Protein AF-S9W335-F1 (afdb_monomer)

Nearest PDB structures (foldseek):
  6ihj-assembly1_B  TM=9.009E-01  e=5.719E-07  Drosophila melanogaster
  6ta7-assembly1_E-2  TM=8.438E-01  e=5.390E-04  Homo sapiens
  8th6-assembly1_D  TM=8.550E-01  e=6.785E-04  Homo sapiens
  8th5-assembly4_D  TM=8.396E-01  e=6.048E-04  Homo sapiens
  2qiy-assembly1_B  TM=7.645E-01  e=6.044E-03  Saccharomyces cerevisiae

Radius of gyration: 28.54 Å; Cα contacts (8 Å, |Δi|>4): 208; chains: 1; bounding box: 73×64×77 Å

Solvent-accessible surface area (backbone atoms only — not comparable to full-atom values): 17716 Å² total; per-residue (Å²): 139,83,86,80,80,81,82,78,82,81,76,74,87,64,61,75,74,59,52,53,56,51,52,52,52,49,55,49,49,52,53,51,48,54,54,48,54,52,53,50,55,52,20,66,47,80,34,61,88,57,49,63,80,78,52,50,94,84,41,86,42,68,60,96,86,40,79,46,52,48,69,58,51,52,56,53,58,70,69,52,62,65,42,49,74,45,81,74,49,73,50,76,44,76,41,87,98,38,103,35,29,38,40,35,40,39,33,30,35,39,26,41,64,100,48,74,72,39,78,49,75,48,79,46,79,42,77,45,71,61,77,70,59,64,62,58,65,45,45,56,52,47,46,56,48,46,45,52,46,57,56,45,48,63,61,58,55,52,50,60,54,55,74,72,48,81,83,69,79,95,75,87,84,95,76,85,80,83,83,83,80,84,80,90,77,85,83,75,81,88,73,84,70,88,81,57,90,70,57,57,66,54,51,49,54,53,49,51,43,44,49,52,52,37,74,75,30,72,67,54,43,52,44,51,53,51,43,51,54,51,36,52,76,71,68,55,51,72,85,55,85,74,54,72,68,57,52,57,52,47,76,68,34,68,70,50,56,58,42,51,49,52,55,51,50,48,42,61,74,45,46,51,81,74,33,68,69,54,47,57,47,54,51,50,61,66,55,72,77,109

Organism: Schizosaccharomyces cryophilus (strain OY26 / ATCC MYA-4695 / CBS 11777 / NBRC 106824 / NRRL Y48691) (NCBI:txid653667)

Structure (mmCIF, N/CA/C/O backbone):
data_AF-S9W335-F1
#
_entry.id   AF-S9W335-F1
#
loop_
_atom_site.group_PDB
_atom_site.id
_atom_site.type_symbol
_atom_site.label_atom_id
_atom_site.label_alt_id
_atom_site.label_comp_id
_atom_site.label_asym_id
_atom_site.label_entity_id
_atom_site.label_seq_id
_atom_site.pdbx_PDB_ins_code
_atom_site.Cartn_x
_atom_site.Cartn_y
_atom_site.Cartn_z
_atom_site.occupancy
_atom_site.B_iso_or_equiv
_atom_site.auth_seq_id
_atom_site.auth_comp_id
_atom_site.auth_asym_id
_atom_site.auth_atom_id
_atom_site.pdbx_PDB_model_num
ATOM 1 N N . MET A 1 1 ? 24.895 46.130 -7.408 1.00 32.66 1 MET A N 1
ATOM 2 C CA . MET A 1 1 ? 24.142 46.219 -6.141 1.00 32.66 1 MET A CA 1
ATOM 3 C C . MET A 1 1 ? 22.997 45.222 -6.253 1.00 32.66 1 MET A C 1
ATOM 5 O O . MET A 1 1 ? 21.970 45.549 -6.827 1.00 32.66 1 MET A O 1
ATOM 9 N N . SER A 1 2 ? 23.237 43.969 -5.862 1.00 24.23 2 SER A N 1
ATOM 10 C CA . SER A 1 2 ? 22.278 42.868 -6.030 1.00 24.23 2 SER A CA 1
ATOM 11 C C . SER A 1 2 ? 21.673 42.534 -4.676 1.00 24.23 2 SER A C 1
ATOM 13 O O . SER A 1 2 ? 22.400 42.239 -3.733 1.00 24.23 2 SER A O 1
ATOM 15 N N . ILE A 1 3 ? 20.349 42.640 -4.579 1.00 25.55 3 ILE A N 1
ATOM 16 C CA . ILE A 1 3 ? 19.577 42.333 -3.376 1.00 25.55 3 ILE A CA 1
ATOM 17 C C . ILE A 1 3 ? 19.224 40.847 -3.431 1.00 25.55 3 ILE A C 1
ATOM 19 O O . ILE A 1 3 ? 18.316 40.446 -4.157 1.00 25.55 3 ILE A O 1
ATOM 23 N N . THR A 1 4 ? 19.943 40.029 -2.670 1.00 24.11 4 THR A N 1
ATOM 24 C CA . THR A 1 4 ? 19.564 38.642 -2.393 1.00 24.11 4 THR A CA 1
ATOM 25 C C . THR A 1 4 ? 18.541 38.664 -1.257 1.00 24.11 4 THR A C 1
ATOM 27 O O . THR A 1 4 ? 18.866 39.042 -0.134 1.00 24.11 4 THR A O 1
ATOM 30 N N . LYS A 1 5 ? 17.280 38.320 -1.540 1.00 25.94 5 LYS A N 1
ATOM 31 C CA . LYS A 1 5 ? 16.267 38.079 -0.502 1.00 25.94 5 LYS A CA 1
ATOM 32 C C . LYS A 1 5 ? 16.445 36.655 0.021 1.00 25.94 5 LYS A C 1
ATOM 34 O O . LYS A 1 5 ? 16.101 35.706 -0.677 1.00 25.94 5 LYS A O 1
ATOM 39 N N . GLU A 1 6 ? 16.956 36.512 1.239 1.00 26.30 6 GLU A N 1
ATOM 40 C CA . GLU A 1 6 ? 16.820 35.272 2.003 1.00 26.30 6 GLU A CA 1
ATOM 41 C C . GLU A 1 6 ? 15.359 35.108 2.436 1.00 26.30 6 GLU A C 1
ATOM 43 O O . GLU A 1 6 ? 14.801 35.942 3.151 1.00 26.30 6 GLU A O 1
ATOM 48 N N . VAL A 1 7 ? 14.721 34.028 1.986 1.00 27.11 7 VAL A N 1
ATOM 49 C CA . VAL A 1 7 ? 13.425 33.587 2.506 1.00 27.11 7 VAL A CA 1
ATOM 50 C C . VAL A 1 7 ? 13.711 32.688 3.706 1.00 27.11 7 VAL A C 1
ATOM 52 O O . VAL A 1 7 ? 13.941 31.491 3.564 1.00 27.11 7 VAL A O 1
ATOM 55 N N . GLY A 1 8 ? 13.738 33.282 4.898 1.00 24.91 8 GLY A N 1
ATOM 56 C CA . GLY A 1 8 ? 13.801 32.541 6.154 1.00 24.91 8 GLY A CA 1
ATOM 57 C C . GLY A 1 8 ? 12.463 31.860 6.444 1.00 24.91 8 GLY A C 1
ATOM 58 O O . GLY A 1 8 ? 11.492 32.520 6.810 1.00 24.91 8 GLY A O 1
ATOM 59 N N . LEU A 1 9 ? 12.405 30.535 6.296 1.00 28.09 9 LEU A N 1
ATOM 60 C CA . LEU A 1 9 ? 11.312 29.708 6.814 1.00 28.09 9 LEU A CA 1
ATOM 61 C C . LEU A 1 9 ? 11.424 29.652 8.345 1.00 28.09 9 LEU A C 1
ATOM 63 O O . LEU A 1 9 ? 12.218 28.898 8.906 1.00 28.09 9 LEU A O 1
ATOM 67 N N . VAL A 1 10 ? 10.637 30.483 9.032 1.00 29.39 10 VAL A N 1
ATOM 68 C CA . VAL A 1 10 ? 10.516 30.461 10.496 1.00 29.39 10 VAL A CA 1
ATOM 69 C C . VAL A 1 10 ? 9.674 29.247 10.893 1.00 29.39 10 VAL A C 1
ATOM 71 O O . VAL A 1 10 ? 8.445 29.304 10.907 1.00 29.39 10 VAL A O 1
ATOM 74 N N . PHE A 1 11 ? 10.324 28.131 11.225 1.00 34.66 11 PHE A N 1
ATOM 75 C CA . PHE A 1 11 ? 9.650 27.014 11.884 1.00 34.66 11 PHE A CA 1
ATOM 76 C C . PHE A 1 11 ? 9.342 27.407 13.332 1.00 34.66 11 PHE A C 1
ATOM 78 O O . PHE A 1 11 ? 10.232 27.491 14.180 1.00 34.66 11 PHE A O 1
ATOM 85 N N . GLY A 1 12 ? 8.063 27.671 13.614 1.00 35.97 12 GLY A N 1
ATOM 86 C CA . GLY A 1 12 ? 7.568 27.829 14.977 1.00 35.97 12 GLY A CA 1
ATOM 87 C C . GLY A 1 12 ? 7.977 26.627 15.832 1.00 35.97 12 GLY A C 1
ATOM 88 O O . GLY A 1 12 ? 7.887 25.480 15.398 1.00 35.97 12 GLY A O 1
ATOM 89 N N . LYS A 1 13 ? 8.472 26.897 17.042 1.00 35.81 13 LYS A N 1
ATOM 90 C CA . LYS A 1 13 ? 9.018 25.899 17.968 1.00 35.81 13 LYS A CA 1
ATOM 91 C C . LYS A 1 13 ? 7.918 24.906 18.378 1.00 35.81 13 LYS A C 1
ATOM 93 O O . LYS A 1 13 ? 7.132 25.181 19.281 1.00 35.81 13 LYS A O 1
ATOM 98 N N . LEU A 1 14 ? 7.839 23.768 17.686 1.00 39.22 14 LEU A N 1
ATOM 99 C CA . LEU A 1 14 ? 6.942 22.662 18.026 1.00 39.22 14 LEU A CA 1
ATOM 100 C C . LEU A 1 14 ? 7.357 22.039 19.377 1.00 39.22 14 LEU A C 1
ATOM 102 O O . LEU A 1 14 ? 8.552 21.991 19.686 1.00 39.22 14 LEU A O 1
ATOM 106 N N . PRO A 1 15 ? 6.400 21.565 20.199 1.00 42.12 15 PRO A N 1
ATOM 107 C CA . PRO A 1 15 ? 6.693 20.942 21.487 1.00 42.12 15 PRO A CA 1
ATOM 108 C C . PRO A 1 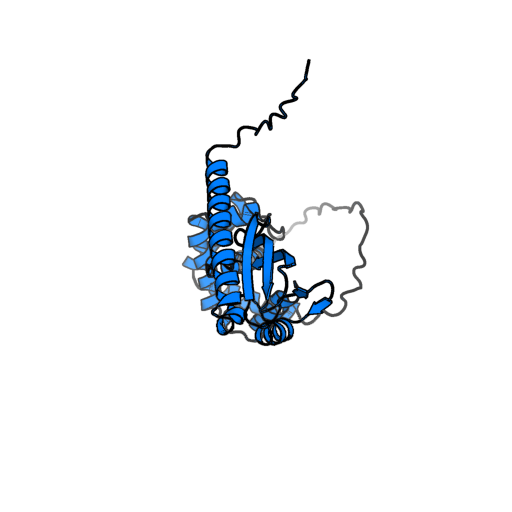15 ? 7.603 19.718 21.306 1.00 42.12 15 PRO A C 1
ATOM 110 O O . PRO A 1 15 ? 7.332 18.840 20.485 1.00 42.12 15 PRO A O 1
ATOM 113 N N . SER A 1 16 ? 8.675 19.659 22.101 1.00 50.97 16 SER A N 1
ATOM 114 C CA . SER A 1 16 ? 9.843 18.773 21.943 1.00 50.97 16 SER A CA 1
AT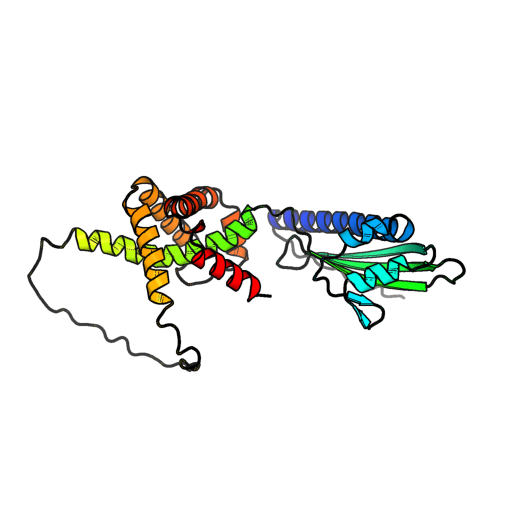OM 115 C C . SER A 1 16 ? 9.540 17.272 21.818 1.00 50.97 16 SER A C 1
ATOM 117 O O . SER A 1 16 ? 10.323 16.546 21.211 1.00 50.97 16 SER A O 1
ATOM 119 N N . SER A 1 17 ? 8.405 16.794 22.334 1.00 48.94 17 SER A N 1
ATOM 120 C CA . SER A 1 17 ? 7.981 15.390 22.221 1.00 48.94 17 SER A CA 1
ATOM 121 C C . SER A 1 17 ? 7.294 15.047 20.892 1.00 48.94 17 SER A C 1
ATOM 123 O O . SER A 1 17 ? 7.381 13.910 20.434 1.00 48.94 17 SER A O 1
ATOM 125 N N . SER A 1 18 ? 6.630 16.012 20.245 1.00 50.31 18 SER A N 1
ATOM 126 C CA . SER A 1 18 ? 5.924 15.809 18.966 1.00 50.31 18 SER A CA 1
ATOM 127 C C . SER A 1 18 ? 6.868 15.929 17.770 1.00 50.31 18 SER A C 1
ATOM 129 O O . SER A 1 18 ? 6.710 15.217 16.780 1.00 50.31 18 SER A O 1
ATOM 131 N N . THR A 1 19 ? 7.894 16.775 17.892 1.00 56.66 19 THR A N 1
ATOM 132 C CA . THR A 1 19 ? 8.957 16.934 16.893 1.00 56.66 19 THR A CA 1
ATOM 133 C C . THR A 1 19 ? 9.722 15.627 16.681 1.00 56.66 19 THR A C 1
ATOM 135 O O . THR A 1 19 ? 10.030 15.275 15.551 1.00 56.66 19 THR A O 1
ATOM 138 N N . ASN A 1 20 ? 9.958 14.862 17.751 1.00 61.41 20 ASN A N 1
ATOM 139 C CA . ASN A 1 20 ? 10.715 13.610 17.687 1.00 61.41 20 ASN A CA 1
ATOM 140 C C . ASN A 1 20 ? 9.962 12.514 16.906 1.00 61.41 20 ASN A C 1
ATOM 142 O O . ASN A 1 20 ? 10.523 11.877 16.025 1.00 61.41 20 ASN A O 1
ATOM 146 N N . VAL A 1 21 ? 8.653 12.371 17.147 1.00 62.50 21 VAL A N 1
ATOM 147 C CA . VAL A 1 21 ? 7.798 11.401 16.433 1.00 62.50 21 VAL A CA 1
ATOM 148 C C . VAL A 1 21 ? 7.643 11.762 14.953 1.00 62.50 21 VAL A C 1
ATOM 150 O O . VAL A 1 21 ? 7.642 10.881 14.095 1.00 62.50 21 VAL A O 1
ATOM 153 N N . PHE A 1 22 ? 7.512 13.054 14.642 1.00 66.12 22 PHE A N 1
ATOM 154 C CA . PHE A 1 22 ? 7.416 13.522 13.261 1.00 66.12 22 PHE A CA 1
ATOM 155 C C . PHE A 1 22 ? 8.720 13.277 12.491 1.00 66.12 22 PHE A C 1
ATOM 157 O O . PHE A 1 22 ? 8.681 12.685 11.414 1.00 66.12 22 PHE A O 1
ATOM 164 N N . LEU A 1 23 ? 9.870 13.635 13.071 1.00 70.38 23 LEU A N 1
ATOM 165 C CA . LEU A 1 23 ? 11.180 13.395 12.460 1.00 70.38 23 LEU A CA 1
ATOM 166 C C . LEU A 1 23 ? 11.448 11.899 12.246 1.00 70.38 23 LEU A C 1
ATOM 168 O O . LEU A 1 23 ? 11.813 11.510 11.143 1.00 70.38 23 LEU A O 1
ATOM 172 N N . GLN A 1 24 ? 11.140 11.049 13.231 1.00 71.31 24 GLN A N 1
ATOM 173 C CA . GLN A 1 24 ? 11.231 9.591 13.080 1.00 71.31 24 GLN A CA 1
ATOM 174 C C . GLN A 1 24 ? 10.350 9.061 11.939 1.00 71.31 24 GLN A C 1
ATOM 176 O O . GLN A 1 24 ? 10.754 8.164 11.202 1.00 71.31 24 GLN A O 1
ATOM 181 N N . SER A 1 25 ? 9.144 9.615 11.765 1.00 71.31 25 SER A N 1
ATOM 182 C CA . SER A 1 25 ? 8.260 9.216 10.664 1.00 71.31 25 SER A CA 1
ATOM 183 C C . SER A 1 25 ? 8.795 9.635 9.291 1.00 71.31 25 SER A C 1
ATOM 185 O O . SER A 1 25 ? 8.611 8.898 8.324 1.00 71.31 25 SER A O 1
ATOM 187 N N . MET A 1 26 ? 9.488 10.777 9.210 1.00 80.06 26 MET A N 1
ATOM 188 C CA . MET A 1 26 ? 10.148 11.233 7.985 1.00 80.06 26 MET A CA 1
ATOM 189 C C . MET A 1 26 ? 11.372 10.377 7.663 1.00 80.06 26 MET A C 1
ATOM 191 O O . MET A 1 26 ? 11.497 9.914 6.538 1.00 80.06 26 MET A O 1
ATOM 195 N N . GLU A 1 27 ? 12.237 10.109 8.643 1.00 82.62 27 GLU A N 1
ATOM 196 C CA . GLU A 1 27 ? 13.407 9.237 8.469 1.00 82.62 27 GLU A CA 1
ATOM 197 C C . GLU A 1 27 ? 12.997 7.845 7.979 1.00 82.62 27 GLU A C 1
ATOM 199 O O . GLU A 1 27 ? 13.566 7.318 7.021 1.00 82.62 27 GLU A O 1
ATOM 204 N N . PHE A 1 28 ? 11.948 7.281 8.583 1.00 81.94 28 PHE A N 1
ATOM 205 C CA . PHE A 1 28 ? 11.384 6.006 8.162 1.00 81.94 28 PHE A CA 1
ATOM 206 C C . PHE A 1 28 ? 10.834 6.052 6.730 1.00 81.94 28 PHE A C 1
ATOM 208 O O . PHE A 1 28 ? 11.110 5.150 5.938 1.00 81.94 28 PHE A O 1
ATOM 215 N N . ALA A 1 29 ? 10.074 7.097 6.385 1.00 83.75 29 ALA A N 1
ATOM 216 C CA . ALA A 1 29 ? 9.531 7.289 5.042 1.00 83.75 29 ALA A CA 1
ATOM 217 C C . ALA A 1 29 ? 10.644 7.354 3.988 1.00 83.75 29 ALA A C 1
ATOM 219 O O . ALA A 1 29 ? 10.579 6.636 2.989 1.00 83.75 29 ALA A O 1
ATOM 220 N N . THR A 1 30 ? 11.692 8.136 4.254 1.00 89.81 30 THR A N 1
ATOM 221 C CA . THR A 1 30 ? 12.858 8.277 3.378 1.00 89.81 30 THR A CA 1
ATOM 222 C C . THR A 1 30 ? 13.573 6.943 3.186 1.00 89.81 30 THR A C 1
ATOM 224 O O . THR A 1 30 ? 13.831 6.542 2.052 1.00 89.81 30 THR A O 1
ATOM 227 N N . GLN A 1 31 ? 13.839 6.204 4.268 1.00 90.00 31 GLN A N 1
ATOM 228 C CA . GLN A 1 31 ? 14.512 4.906 4.184 1.00 90.00 31 GLN A CA 1
ATOM 229 C C . GLN A 1 31 ? 13.666 3.867 3.431 1.00 90.00 31 GLN A C 1
ATOM 231 O O . GLN A 1 31 ? 14.183 3.102 2.612 1.00 90.00 31 GLN A O 1
ATOM 236 N N . ALA A 1 32 ? 12.356 3.838 3.683 1.00 87.69 32 ALA A N 1
ATOM 237 C CA . ALA A 1 32 ? 11.431 2.948 2.993 1.00 87.69 32 ALA A CA 1
ATOM 238 C C . ALA A 1 32 ? 11.346 3.274 1.494 1.00 87.69 32 ALA A C 1
ATOM 240 O O . ALA A 1 32 ? 11.413 2.356 0.673 1.00 87.69 32 ALA A O 1
ATOM 241 N N . ALA A 1 33 ? 11.258 4.558 1.133 1.00 91.06 33 ALA A N 1
ATOM 242 C CA . ALA A 1 33 ? 11.249 5.011 -0.254 1.00 91.06 33 ALA A CA 1
ATOM 243 C C . ALA A 1 33 ? 12.554 4.642 -0.969 1.00 91.06 33 ALA A C 1
ATOM 245 O O . ALA A 1 33 ? 12.504 4.009 -2.022 1.00 91.06 33 ALA A O 1
ATOM 246 N N . GLN A 1 34 ? 13.710 4.930 -0.361 1.00 93.81 34 GLN A N 1
ATOM 247 C CA . GLN A 1 34 ? 15.024 4.590 -0.911 1.00 93.81 34 GLN A CA 1
ATOM 248 C C . GLN A 1 34 ? 15.141 3.093 -1.222 1.00 93.81 34 GLN A C 1
ATOM 250 O O . GLN A 1 34 ? 15.507 2.705 -2.334 1.00 93.81 34 GLN A O 1
ATOM 255 N N . ASN A 1 35 ? 14.796 2.244 -0.251 1.00 91.56 35 ASN A N 1
ATOM 256 C CA . ASN A 1 35 ? 14.852 0.793 -0.413 1.00 91.56 35 ASN A CA 1
ATOM 257 C C . ASN A 1 35 ? 13.881 0.304 -1.490 1.00 91.56 35 ASN A C 1
ATOM 259 O O . ASN A 1 35 ? 14.217 -0.589 -2.268 1.00 91.56 35 ASN A O 1
ATOM 263 N N . CYS A 1 36 ? 12.682 0.884 -1.543 1.00 90.69 36 CYS A N 1
ATOM 264 C CA . CYS A 1 36 ? 11.665 0.495 -2.505 1.00 90.69 36 CYS A CA 1
ATOM 265 C C . CYS A 1 36 ? 12.066 0.858 -3.939 1.00 90.69 36 CYS A C 1
ATOM 267 O O . CYS A 1 36 ? 12.066 -0.019 -4.802 1.00 90.69 36 CYS A O 1
ATOM 269 N N . VAL A 1 37 ? 12.484 2.108 -4.167 1.00 94.62 37 VAL A N 1
ATOM 270 C CA . VAL A 1 37 ? 12.977 2.601 -5.461 1.00 94.62 37 VAL A CA 1
ATOM 271 C C . VAL A 1 37 ? 14.152 1.747 -5.927 1.00 94.62 37 VAL A C 1
ATOM 273 O O . VAL A 1 37 ? 14.124 1.210 -7.033 1.00 94.62 37 VAL A O 1
ATOM 276 N N . HIS A 1 38 ? 15.148 1.538 -5.062 1.00 95.00 38 HIS A N 1
ATOM 277 C CA . HIS A 1 38 ? 16.307 0.718 -5.397 1.00 95.00 38 HIS A CA 1
ATOM 278 C C . HIS A 1 38 ? 15.901 -0.704 -5.805 1.00 95.00 38 HIS A C 1
ATOM 280 O O . HIS A 1 38 ? 16.267 -1.175 -6.883 1.00 95.00 38 HIS A O 1
ATOM 286 N N . ARG A 1 39 ? 15.092 -1.381 -4.981 1.00 94.69 39 ARG A N 1
ATOM 287 C CA . ARG A 1 39 ? 14.663 -2.760 -5.2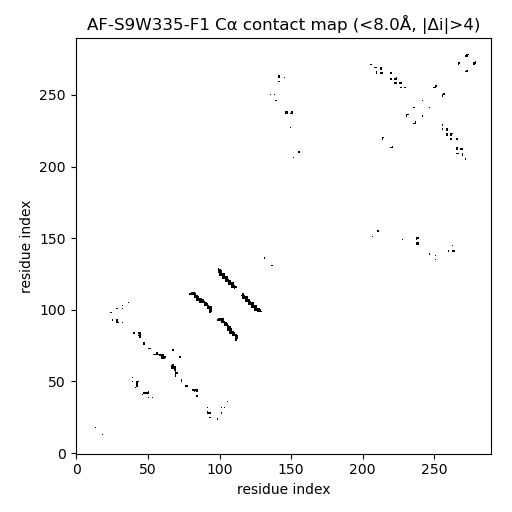41 1.00 94.69 39 ARG A CA 1
ATOM 288 C C . ARG A 1 39 ? 13.824 -2.864 -6.518 1.00 94.69 39 ARG A C 1
ATOM 290 O O . ARG A 1 39 ? 14.015 -3.812 -7.275 1.00 94.69 39 ARG A O 1
ATOM 297 N N . TYR A 1 40 ? 12.925 -1.912 -6.762 1.00 95.06 40 TYR A N 1
ATOM 298 C CA . TYR A 1 40 ? 12.048 -1.901 -7.932 1.00 95.06 40 TYR A CA 1
ATOM 299 C C . TYR A 1 40 ? 12.844 -1.796 -9.235 1.00 95.06 40 TYR A C 1
ATOM 301 O O . TYR A 1 40 ? 12.706 -2.664 -10.097 1.00 95.06 40 TYR A O 1
ATOM 309 N N . TYR A 1 41 ? 13.737 -0.808 -9.366 1.00 95.56 41 TYR A N 1
ATOM 310 C CA . TYR A 1 41 ? 14.509 -0.645 -10.604 1.00 95.56 41 TYR A CA 1
ATOM 311 C C . TYR A 1 41 ? 15.557 -1.751 -10.796 1.00 95.56 41 TYR A C 1
ATOM 313 O O . TYR A 1 41 ? 15.767 -2.181 -11.927 1.00 95.56 41 TYR A O 1
ATOM 321 N N . VAL A 1 42 ? 16.127 -2.312 -9.720 1.00 95.44 42 VAL A N 1
ATOM 322 C CA . VAL A 1 42 ? 16.968 -3.521 -9.820 1.00 95.44 42 VAL A CA 1
ATOM 323 C C . VAL A 1 42 ? 16.169 -4.713 -10.364 1.00 95.44 42 VAL A C 1
ATOM 325 O O . VAL A 1 42 ? 16.667 -5.443 -11.224 1.00 95.44 42 VAL A O 1
ATOM 328 N N . CYS A 1 43 ? 14.922 -4.902 -9.913 1.00 94.62 43 CYS A N 1
ATOM 329 C CA . CYS A 1 43 ? 14.042 -5.949 -10.445 1.00 94.62 43 CYS A CA 1
ATOM 330 C C . CYS A 1 43 ? 13.638 -5.666 -11.899 1.00 94.62 43 CYS A C 1
ATOM 332 O O . CYS A 1 43 ? 13.621 -6.584 -12.714 1.00 94.62 43 CYS A O 1
ATOM 334 N N . LEU A 1 44 ? 13.373 -4.409 -12.260 1.00 94.19 44 LEU A N 1
ATOM 335 C CA . LEU A 1 44 ? 13.030 -4.031 -13.633 1.00 94.19 44 LEU A CA 1
ATOM 336 C C . LEU A 1 44 ? 14.139 -4.388 -14.637 1.00 94.19 44 LEU A C 1
ATOM 338 O O . LEU A 1 44 ? 13.849 -4.825 -15.755 1.00 94.19 44 LEU A O 1
ATOM 342 N N . GLU A 1 45 ? 15.400 -4.214 -14.237 1.00 94.94 45 GLU A N 1
ATOM 343 C CA . GLU A 1 45 ? 16.565 -4.554 -15.055 1.00 94.94 45 GLU A CA 1
ATOM 344 C C . GLU A 1 45 ? 16.864 -6.057 -15.083 1.00 94.94 45 GLU A C 1
ATOM 346 O O . GLU A 1 45 ? 17.010 -6.622 -16.166 1.00 94.94 45 GLU A O 1
ATOM 351 N N . ASN A 1 46 ? 16.960 -6.699 -13.910 1.00 94.06 46 ASN A N 1
ATOM 352 C CA . ASN A 1 46 ? 17.596 -8.018 -13.769 1.00 94.06 46 ASN A CA 1
ATOM 353 C C . ASN A 1 46 ? 16.709 -9.099 -13.119 1.00 94.06 46 ASN A C 1
ATOM 355 O O . ASN A 1 46 ? 17.160 -10.229 -12.958 1.00 94.06 46 ASN A O 1
ATOM 359 N N . GLY A 1 47 ? 15.475 -8.782 -12.719 1.00 92.88 47 GLY A N 1
ATOM 360 C CA . GLY A 1 47 ? 14.615 -9.678 -11.930 1.00 92.88 47 GLY A CA 1
ATOM 361 C C . GLY A 1 47 ? 13.127 -9.439 -12.169 1.00 92.88 47 GLY A C 1
ATOM 362 O O . GLY A 1 47 ? 12.365 -9.214 -11.226 1.00 92.88 47 GLY A O 1
ATOM 363 N N . ARG A 1 48 ? 12.717 -9.415 -13.444 1.00 94.38 48 ARG A N 1
ATOM 364 C CA . ARG A 1 48 ? 11.339 -9.076 -13.842 1.00 94.38 48 ARG A CA 1
ATOM 365 C C . ARG A 1 48 ? 10.300 -10.075 -13.338 1.00 94.38 48 ARG A C 1
ATOM 367 O O . ARG A 1 48 ? 9.143 -9.708 -13.173 1.00 94.38 48 ARG A O 1
ATOM 374 N N . ASP A 1 49 ? 10.720 -11.298 -13.040 1.00 93.50 49 ASP A N 1
ATOM 375 C CA . ASP A 1 49 ? 9.933 -12.333 -12.369 1.00 93.50 49 ASP A CA 1
ATOM 376 C C . ASP A 1 49 ? 9.409 -11.890 -10.993 1.00 93.50 49 ASP A C 1
ATOM 378 O O . ASP A 1 49 ? 8.347 -12.340 -10.572 1.00 93.50 49 ASP A O 1
ATOM 382 N N . LYS A 1 50 ? 10.106 -10.961 -10.324 1.00 92.81 50 LYS A N 1
ATOM 383 C CA . LYS A 1 50 ? 9.741 -10.432 -8.998 1.00 92.81 50 LYS A CA 1
ATOM 384 C C . LYS A 1 50 ? 8.929 -9.142 -9.053 1.00 92.81 50 LYS A C 1
ATOM 386 O O . LYS A 1 50 ? 8.425 -8.696 -8.024 1.00 92.81 50 LYS A O 1
ATOM 391 N N . LEU A 1 51 ? 8.767 -8.534 -10.232 1.00 92.19 51 LEU A N 1
ATOM 392 C CA . LEU A 1 51 ? 7.946 -7.327 -10.387 1.00 92.19 51 LEU A CA 1
ATOM 393 C C . LEU A 1 51 ? 6.492 -7.485 -9.913 1.00 92.19 51 LEU A C 1
ATOM 395 O O . LEU A 1 51 ? 5.980 -6.517 -9.351 1.00 92.19 51 LEU A O 1
ATOM 399 N N . PRO A 1 52 ? 5.821 -8.649 -10.054 1.00 92.81 52 PRO A N 1
ATOM 400 C CA . PRO A 1 52 ? 4.468 -8.820 -9.533 1.00 92.81 52 PRO A CA 1
ATOM 401 C C . PRO A 1 52 ? 4.335 -8.529 -8.030 1.00 92.81 52 PRO A C 1
ATOM 403 O O . PRO A 1 52 ? 3.278 -8.079 -7.604 1.00 92.81 52 PRO A O 1
ATOM 406 N N . GLU A 1 53 ? 5.396 -8.699 -7.230 1.00 90.75 53 GLU A N 1
ATOM 407 C CA . GLU A 1 53 ? 5.381 -8.404 -5.787 1.00 90.75 53 GLU A CA 1
ATOM 408 C C . GLU A 1 53 ? 5.181 -6.911 -5.467 1.00 90.75 53 GLU A C 1
ATOM 410 O O . GLU A 1 53 ? 4.788 -6.563 -4.352 1.00 90.75 53 GLU A O 1
ATOM 415 N N . PHE A 1 54 ? 5.446 -6.021 -6.428 1.00 90.06 54 PHE A N 1
ATOM 416 C CA . PHE A 1 54 ? 5.306 -4.572 -6.261 1.00 90.06 54 PHE A CA 1
ATOM 417 C C . PHE A 1 54 ? 3.896 -4.064 -6.579 1.00 90.06 54 PHE A C 1
ATOM 419 O O . PHE A 1 54 ? 3.581 -2.909 -6.286 1.00 90.06 54 PHE A O 1
ATOM 426 N N . TYR A 1 55 ? 3.029 -4.911 -7.141 1.00 90.31 55 TYR A N 1
ATOM 427 C CA . TYR A 1 55 ? 1.674 -4.539 -7.531 1.00 90.31 55 TYR A CA 1
ATOM 428 C C . TYR A 1 55 ? 0.641 -5.364 -6.776 1.00 90.31 55 TYR A C 1
ATOM 430 O O . TYR A 1 55 ? 0.753 -6.575 -6.612 1.00 90.31 55 TYR A O 1
ATOM 438 N N . ARG A 1 56 ? -0.435 -4.706 -6.348 1.00 87.25 56 ARG A N 1
ATOM 439 C CA . ARG A 1 56 ? -1.621 -5.404 -5.855 1.00 87.25 56 ARG A CA 1
ATOM 440 C C . ARG A 1 56 ? -2.480 -5.829 -7.051 1.00 87.25 56 ARG A C 1
ATOM 442 O O . ARG A 1 56 ? -2.492 -5.137 -8.072 1.00 87.25 56 ARG A O 1
ATOM 449 N N . PRO A 1 57 ? -3.295 -6.890 -6.917 1.00 82.06 57 PRO A N 1
ATOM 450 C CA . PRO A 1 57 ? -4.306 -7.218 -7.925 1.00 82.06 57 PRO A CA 1
ATOM 451 C C . PRO A 1 57 ? -5.261 -6.047 -8.211 1.00 82.06 57 PRO A C 1
ATOM 453 O O . PRO A 1 57 ? -5.744 -5.897 -9.323 1.00 82.06 57 PRO A O 1
ATOM 456 N N . SER A 1 58 ? -5.488 -5.184 -7.213 1.00 84.00 58 SER A N 1
ATOM 457 C CA . SER A 1 58 ? -6.325 -3.984 -7.305 1.00 84.00 58 SER A CA 1
ATOM 458 C C . SER A 1 58 ? -5.539 -2.687 -7.565 1.00 84.00 58 SER A C 1
ATOM 460 O O . SER A 1 58 ? -6.045 -1.609 -7.256 1.00 84.00 58 SER A O 1
ATOM 462 N N . SER A 1 59 ? -4.281 -2.759 -8.012 1.00 86.81 59 SER A N 1
ATOM 463 C CA . SER A 1 59 ? -3.493 -1.560 -8.319 1.00 86.81 59 SER A CA 1
ATOM 464 C C . SER A 1 59 ? -4.079 -0.824 -9.523 1.00 86.81 59 SER A C 1
ATOM 466 O O . SER A 1 59 ? -4.294 -1.422 -10.572 1.00 86.81 59 SER A O 1
ATOM 468 N N . LEU A 1 60 ? -4.285 0.484 -9.372 1.00 88.06 60 LEU A N 1
ATOM 469 C CA . LEU A 1 60 ? -4.665 1.375 -10.465 1.00 88.06 60 LEU A CA 1
ATOM 470 C C . LEU A 1 60 ? -3.394 1.909 -11.121 1.00 88.06 60 LEU A C 1
ATOM 472 O O . LEU A 1 60 ? -2.582 2.551 -10.455 1.00 88.06 60 LEU A O 1
ATOM 476 N N . ILE A 1 61 ? -3.213 1.630 -12.410 1.00 92.94 61 ILE A N 1
ATOM 477 C CA . ILE A 1 61 ? -2.013 2.006 -13.160 1.00 92.94 61 ILE A CA 1
ATOM 478 C C . ILE A 1 61 ? -2.424 2.872 -14.348 1.00 92.94 61 ILE A C 1
ATOM 480 O O . ILE A 1 61 ? -3.394 2.575 -15.045 1.00 92.94 61 ILE A O 1
ATOM 484 N N . SER A 1 62 ? -1.654 3.929 -14.599 1.00 93.94 62 SER A N 1
ATOM 485 C CA . SER A 1 62 ? -1.712 4.707 -15.835 1.00 93.94 62 SER A CA 1
ATOM 486 C C . SER A 1 62 ? -0.332 4.713 -16.473 1.00 93.94 62 SER A C 1
ATOM 488 O O . SER A 1 62 ? 0.626 5.206 -15.881 1.00 93.94 62 SER A O 1
ATOM 490 N N . TRP A 1 63 ? -0.222 4.157 -17.677 1.00 93.19 63 TRP A N 1
ATOM 491 C CA . TRP A 1 63 ? 1.022 4.124 -18.438 1.00 93.19 63 TRP A CA 1
ATOM 492 C C . TRP A 1 63 ? 0.906 5.056 -19.641 1.00 93.19 63 TRP A C 1
ATOM 494 O O . TRP A 1 63 ? 0.123 4.799 -20.558 1.00 93.19 63 TRP A O 1
ATOM 504 N N . ASN A 1 64 ? 1.663 6.158 -19.644 1.00 92.06 64 ASN A N 1
ATOM 505 C CA . ASN A 1 64 ? 1.618 7.187 -20.695 1.00 92.06 64 ASN A CA 1
ATOM 506 C C . ASN A 1 64 ? 0.184 7.656 -21.027 1.00 92.06 64 ASN A C 1
ATOM 508 O O . ASN A 1 64 ? -0.199 7.765 -22.191 1.00 92.06 64 ASN A O 1
ATOM 512 N N . GLY A 1 65 ? -0.626 7.885 -19.988 1.00 92.69 65 GLY A N 1
ATOM 513 C CA . GLY A 1 65 ? -2.012 8.348 -20.111 1.00 92.69 65 GLY A CA 1
ATOM 514 C C . GLY A 1 65 ? -3.043 7.253 -20.401 1.00 92.69 65 GLY A C 1
ATOM 515 O O . GLY A 1 65 ? -4.228 7.561 -20.506 1.00 92.69 65 GLY A O 1
ATOM 516 N N . ARG A 1 66 ? -2.631 5.984 -20.519 1.00 92.25 66 ARG A N 1
ATOM 517 C CA . ARG A 1 66 ? -3.547 4.854 -20.720 1.00 92.25 66 ARG A CA 1
ATOM 518 C C . ARG A 1 66 ? -3.783 4.113 -19.402 1.00 92.25 66 ARG A C 1
ATOM 520 O O . ARG A 1 66 ? -2.808 3.601 -18.845 1.00 92.25 66 ARG A O 1
ATOM 527 N N . PRO A 1 67 ? -5.033 4.020 -18.910 1.00 92.62 67 PRO A N 1
ATOM 528 C CA . PRO A 1 67 ? -5.340 3.188 -17.755 1.00 92.62 67 PRO A CA 1
ATOM 529 C C . PRO A 1 67 ? -5.093 1.716 -18.100 1.00 92.62 67 PRO A C 1
ATOM 531 O O . PRO A 1 67 ? -5.405 1.274 -19.208 1.00 92.62 67 PRO A O 1
ATOM 534 N N . MET A 1 68 ? -4.511 0.969 -17.167 1.00 91.31 68 MET A N 1
ATOM 535 C CA . MET A 1 68 ? -4.090 -0.413 -17.382 1.00 91.31 68 MET A CA 1
ATOM 536 C C . MET A 1 68 ? -4.236 -1.229 -16.095 1.00 91.31 68 MET A C 1
ATOM 538 O O . MET A 1 68 ? -4.036 -0.709 -14.997 1.00 91.31 68 MET A O 1
ATOM 542 N N . GLN A 1 69 ? -4.562 -2.515 -16.231 1.00 91.38 69 GLN A N 1
ATOM 543 C CA . GLN A 1 69 ? -4.555 -3.451 -15.108 1.00 91.38 69 GLN A CA 1
ATOM 544 C C . GLN A 1 69 ? -3.128 -3.927 -14.811 1.00 91.38 69 GLN A C 1
ATOM 546 O O . GLN A 1 69 ? -2.266 -3.951 -15.691 1.00 91.38 69 GLN A O 1
ATOM 551 N N . SER A 1 70 ? -2.863 -4.353 -13.575 1.00 89.62 70 SER A N 1
ATOM 552 C CA . SER A 1 70 ? -1.522 -4.810 -13.178 1.00 89.62 70 SER A CA 1
ATOM 553 C C . SER A 1 70 ? -1.037 -6.018 -13.978 1.00 89.62 70 SER A C 1
ATOM 555 O O . SER A 1 70 ? 0.133 -6.070 -14.346 1.00 89.62 70 SER A O 1
ATOM 557 N N . THR A 1 71 ? -1.926 -6.949 -14.322 1.00 92.69 71 THR A N 1
ATOM 558 C CA . THR A 1 71 ? -1.608 -8.108 -15.172 1.00 92.69 71 THR A CA 1
ATOM 559 C C . THR A 1 71 ? -1.118 -7.697 -16.558 1.00 92.69 71 THR A C 1
ATOM 561 O O . THR A 1 71 ? -0.133 -8.247 -17.053 1.00 92.69 71 THR A O 1
ATOM 564 N N . ASP A 1 72 ? -1.761 -6.697 -17.158 1.00 92.94 72 ASP A N 1
ATOM 565 C CA . ASP A 1 72 ? -1.443 -6.228 -18.507 1.00 92.94 72 ASP A CA 1
ATOM 566 C C . ASP A 1 72 ? -0.116 -5.463 -18.512 1.00 92.94 72 ASP A C 1
ATOM 568 O O . ASP A 1 72 ? 0.719 -5.669 -19.395 1.00 92.94 72 ASP A O 1
ATOM 572 N N . LEU A 1 73 ? 0.125 -4.646 -17.477 1.00 91.81 73 LEU A N 1
ATOM 573 C CA . LEU A 1 73 ? 1.402 -3.959 -17.277 1.00 91.81 73 LEU A CA 1
ATOM 574 C C . LEU A 1 73 ? 2.546 -4.968 -17.148 1.00 91.81 73 LEU A C 1
ATOM 576 O O . LEU A 1 73 ? 3.571 -4.822 -17.809 1.00 91.81 73 LEU A O 1
ATOM 580 N N . LEU A 1 74 ? 2.379 -5.992 -16.311 1.00 93.56 74 LEU A N 1
ATOM 581 C CA . LEU A 1 74 ? 3.412 -7.000 -16.072 1.00 93.56 74 LEU A CA 1
ATOM 582 C C . LEU A 1 74 ? 3.708 -7.817 -17.334 1.00 93.56 74 LEU A C 1
ATOM 584 O O . LEU A 1 74 ? 4.875 -8.060 -17.640 1.00 93.56 74 LEU A O 1
ATOM 588 N N . SER A 1 75 ? 2.677 -8.177 -18.105 1.00 94.94 75 SER A N 1
ATOM 589 C CA . SER A 1 75 ? 2.843 -8.823 -19.412 1.00 94.94 75 SER A CA 1
ATOM 590 C C . SER A 1 75 ? 3.599 -7.922 -20.398 1.00 94.94 75 SER A C 1
ATOM 592 O O . SER A 1 75 ? 4.547 -8.364 -21.054 1.00 94.94 75 SER A O 1
ATOM 594 N N . MET A 1 76 ? 3.259 -6.629 -20.440 1.00 94.12 76 MET A N 1
ATOM 595 C CA . MET A 1 76 ? 3.961 -5.645 -21.262 1.00 94.12 76 MET A CA 1
ATOM 596 C C . MET A 1 76 ? 5.433 -5.504 -20.844 1.00 94.12 76 MET A C 1
ATOM 598 O O . MET A 1 76 ? 6.310 -5.566 -21.705 1.00 94.12 76 MET A O 1
ATOM 602 N N . ILE A 1 77 ? 5.733 -5.369 -19.548 1.00 94.00 77 ILE A N 1
ATOM 603 C CA . ILE A 1 77 ? 7.112 -5.246 -19.050 1.00 94.00 77 ILE A CA 1
ATOM 604 C C . ILE A 1 77 ? 7.921 -6.520 -19.330 1.00 94.00 77 ILE A C 1
ATOM 606 O O . ILE A 1 77 ? 9.094 -6.437 -19.699 1.00 94.00 77 ILE A O 1
ATOM 610 N N . ALA A 1 78 ? 7.310 -7.702 -19.216 1.00 94.00 78 ALA A N 1
ATOM 611 C CA . ALA A 1 78 ? 7.964 -8.963 -19.561 1.00 94.00 78 ALA A CA 1
ATOM 612 C C . ALA A 1 78 ? 8.423 -8.989 -21.030 1.00 94.00 78 ALA A C 1
ATOM 614 O O . ALA A 1 78 ? 9.490 -9.523 -21.325 1.00 94.00 78 ALA A O 1
ATOM 615 N N . SER A 1 79 ? 7.673 -8.343 -21.931 1.00 94.00 79 SER A N 1
ATOM 616 C CA . SER A 1 79 ? 8.012 -8.235 -23.357 1.00 94.00 79 SER A CA 1
ATOM 617 C C . SER A 1 79 ? 9.096 -7.198 -23.688 1.00 94.00 79 SER A C 1
ATOM 619 O O . SER A 1 79 ? 9.555 -7.132 -24.830 1.00 94.00 79 SER A O 1
ATOM 621 N N . PHE A 1 80 ? 9.518 -6.363 -22.729 1.00 93.19 80 PHE A N 1
ATOM 622 C CA . PHE A 1 80 ? 10.519 -5.334 -23.004 1.00 93.19 80 PHE A CA 1
ATOM 623 C C . PHE A 1 80 ? 11.871 -5.953 -23.402 1.00 93.19 80 PHE A C 1
ATOM 625 O O . PHE A 1 80 ? 12.296 -6.946 -22.812 1.00 93.19 80 PHE A O 1
ATOM 632 N N . PRO A 1 81 ? 12.627 -5.337 -24.327 1.00 95.00 81 PRO A N 1
ATOM 633 C CA . PRO A 1 81 ? 14.043 -5.658 -24.505 1.00 95.00 81 PRO A CA 1
ATOM 634 C C . PRO A 1 81 ? 14.822 -5.449 -23.196 1.00 95.00 81 PRO A C 1
ATOM 636 O O . PRO A 1 81 ? 14.298 -4.796 -22.289 1.00 95.00 81 PRO A O 1
ATOM 639 N N . PRO A 1 82 ? 16.072 -5.926 -23.076 1.00 94.81 82 PRO A N 1
ATOM 640 C CA . PRO A 1 82 ? 16.922 -5.599 -21.935 1.00 94.81 82 PRO A CA 1
ATOM 641 C C . PRO A 1 82 ? 16.922 -4.091 -21.652 1.00 94.81 82 PRO A C 1
ATOM 643 O O . PRO A 1 82 ? 17.112 -3.274 -22.557 1.00 94.81 82 PRO A O 1
ATOM 646 N N . THR A 1 83 ? 16.656 -3.724 -20.401 1.00 95.25 83 THR A N 1
ATOM 647 C CA . THR A 1 83 ? 16.488 -2.337 -19.954 1.00 95.25 83 THR A CA 1
ATOM 648 C C . THR A 1 83 ? 17.598 -1.942 -19.000 1.00 95.25 83 THR A C 1
ATOM 650 O O . THR A 1 83 ? 18.017 -2.749 -18.178 1.00 95.25 83 THR A O 1
ATOM 653 N N . LYS A 1 84 ? 18.035 -0.685 -19.081 1.00 96.88 84 LYS A N 1
ATOM 654 C CA . LYS A 1 84 ? 18.839 -0.023 -18.052 1.00 96.88 84 LYS A CA 1
ATOM 655 C C . LYS A 1 84 ? 18.136 1.249 -17.603 1.00 96.88 84 LYS A C 1
ATOM 657 O O . LYS A 1 84 ? 17.942 2.151 -18.421 1.00 96.88 84 LYS A O 1
ATOM 662 N N . ALA A 1 85 ? 17.745 1.302 -16.342 1.00 95.50 85 ALA A N 1
ATOM 663 C CA . ALA A 1 85 ? 17.123 2.437 -15.692 1.00 95.50 85 ALA A CA 1
ATOM 664 C C . ALA A 1 85 ? 18.153 3.139 -14.800 1.00 95.50 85 ALA A C 1
ATOM 666 O O . ALA A 1 85 ? 18.787 2.542 -13.936 1.00 95.50 85 ALA A O 1
ATOM 667 N N . LYS A 1 86 ? 18.313 4.442 -15.000 1.00 97.38 86 LYS A N 1
ATOM 668 C CA . LYS A 1 86 ? 19.108 5.313 -14.146 1.00 97.38 86 LYS A CA 1
ATOM 669 C C . LYS A 1 86 ? 18.154 6.250 -13.422 1.00 97.38 86 LYS A C 1
ATOM 671 O O . LYS A 1 86 ? 17.630 7.180 -14.032 1.00 97.38 86 LYS A O 1
ATOM 676 N N . VAL A 1 87 ? 17.943 5.993 -12.136 1.00 97.62 87 VAL A N 1
ATOM 677 C CA . VAL A 1 87 ? 17.246 6.923 -11.242 1.00 97.62 87 VAL A CA 1
ATOM 678 C C . VAL A 1 87 ? 18.166 8.113 -10.985 1.00 97.62 87 VAL A C 1
ATOM 680 O O . VAL A 1 87 ? 19.334 7.920 -10.643 1.00 97.62 87 VAL A O 1
ATOM 683 N N . GLU A 1 88 ? 17.661 9.323 -11.199 1.00 97.25 88 GLU A N 1
ATOM 684 C CA . GLU A 1 88 ? 18.415 10.561 -10.975 1.00 97.25 88 GLU A CA 1
ATOM 685 C C . GLU A 1 88 ? 17.999 11.225 -9.673 1.00 97.25 88 GLU A C 1
ATOM 687 O O . GLU A 1 88 ? 18.863 11.613 -8.891 1.00 97.25 88 GLU A O 1
ATOM 692 N N . ASP A 1 89 ? 16.692 11.289 -9.428 1.00 96.50 89 ASP A N 1
ATOM 693 C CA . ASP A 1 89 ? 16.139 11.866 -8.213 1.00 96.50 89 ASP A CA 1
ATOM 694 C C . ASP A 1 89 ? 14.838 11.166 -7.815 1.00 96.50 89 ASP A C 1
ATOM 696 O O . ASP A 1 89 ? 14.119 10.613 -8.660 1.00 96.50 89 ASP A O 1
ATOM 700 N N . TYR A 1 90 ? 14.531 11.195 -6.523 1.00 96.56 90 TYR A N 1
ATOM 701 C CA . TYR A 1 90 ? 13.243 10.772 -6.000 1.00 96.56 90 TYR A CA 1
ATOM 702 C C . TYR A 1 90 ? 12.846 11.608 -4.782 1.00 96.56 90 TYR A C 1
ATOM 704 O O . TYR A 1 90 ? 13.671 11.931 -3.932 1.00 96.56 90 TYR A O 1
ATOM 712 N N . ASP A 1 91 ? 11.553 11.892 -4.675 1.00 95.06 91 ASP A N 1
ATOM 713 C CA . ASP A 1 91 ? 10.938 12.524 -3.510 1.00 95.06 91 ASP A CA 1
ATOM 714 C C . ASP A 1 91 ? 9.915 11.571 -2.886 1.00 95.06 91 ASP A C 1
ATOM 716 O O . ASP A 1 91 ? 9.335 10.715 -3.568 1.00 95.06 91 ASP A O 1
ATOM 720 N N . CYS A 1 92 ? 9.681 11.703 -1.582 1.00 92.50 92 CYS A N 1
ATOM 721 C CA . CYS A 1 92 ? 8.663 10.926 -0.896 1.00 92.50 92 CYS A CA 1
ATOM 722 C C . CYS A 1 92 ? 7.883 11.751 0.124 1.00 92.50 92 CYS A C 1
ATOM 724 O O . CYS A 1 92 ? 8.423 12.583 0.850 1.00 92.50 92 CYS A O 1
ATOM 726 N N . GLN A 1 93 ? 6.584 11.478 0.205 1.00 88.75 93 GLN A N 1
ATOM 727 C CA . GLN A 1 93 ? 5.669 12.146 1.118 1.00 88.75 93 GLN A CA 1
ATOM 728 C C . GLN A 1 93 ? 4.838 11.110 1.868 1.00 88.75 93 GLN A C 1
ATOM 730 O O . GLN A 1 93 ? 4.233 10.213 1.277 1.00 88.75 93 GLN A O 1
ATOM 735 N N . SER A 1 94 ? 4.790 11.247 3.192 1.00 84.12 94 SER A N 1
ATOM 736 C CA . SER A 1 94 ? 3.876 10.469 4.026 1.00 84.12 94 SER A CA 1
ATOM 737 C C . SER A 1 94 ? 2.455 11.005 3.876 1.00 84.12 94 SER A C 1
ATOM 739 O O . SER A 1 94 ? 2.217 12.211 3.980 1.00 84.12 94 SER A O 1
ATOM 741 N N . ILE A 1 95 ? 1.494 10.117 3.630 1.00 81.62 95 ILE A N 1
ATOM 742 C CA . ILE A 1 95 ? 0.097 10.508 3.440 1.00 81.62 95 ILE A CA 1
ATOM 743 C C . ILE A 1 95 ? -0.582 10.653 4.803 1.00 81.62 95 ILE A C 1
ATOM 745 O O . ILE A 1 95 ? -0.753 9.690 5.554 1.00 81.62 95 ILE A O 1
ATOM 749 N N . LEU A 1 96 ? -1.011 11.881 5.110 1.00 66.06 96 LEU A N 1
ATOM 750 C CA . LEU A 1 96 ? -1.702 12.243 6.351 1.00 66.06 96 LEU A CA 1
ATOM 751 C C . LEU A 1 96 ? -2.858 11.279 6.668 1.00 66.06 96 LEU A C 1
ATOM 753 O O . LEU A 1 96 ? -3.735 11.030 5.845 1.00 66.06 96 LEU A O 1
ATOM 757 N N . GLY A 1 97 ? -2.876 10.759 7.898 1.00 60.47 97 GLY A N 1
ATOM 758 C CA . GLY A 1 97 ? -3.913 9.838 8.380 1.00 60.47 97 GLY A CA 1
ATOM 759 C C . GLY A 1 97 ? -3.589 8.351 8.214 1.00 60.47 97 GLY A C 1
ATOM 760 O O . GLY A 1 97 ? -4.275 7.525 8.813 1.00 60.47 97 GLY A O 1
ATOM 761 N N . SER A 1 98 ? -2.517 8.002 7.497 1.00 56.00 98 SER A N 1
ATOM 762 C CA . SER A 1 98 ? -1.933 6.661 7.506 1.00 56.00 98 SER A CA 1
ATOM 763 C C . SER A 1 98 ? -0.426 6.779 7.684 1.00 56.00 98 SER A C 1
ATOM 765 O O . SER A 1 98 ? 0.278 7.210 6.781 1.00 56.00 98 SER A O 1
ATOM 767 N N . VAL A 1 99 ? 0.091 6.335 8.833 1.00 52.09 99 VAL A N 1
ATOM 768 C CA . VAL A 1 99 ? 1.547 6.273 9.110 1.00 52.09 99 VAL A CA 1
ATOM 769 C C . VAL A 1 99 ? 2.311 5.360 8.147 1.00 52.09 99 VAL A C 1
ATOM 771 O O . VAL A 1 99 ? 3.522 5.213 8.246 1.00 52.09 99 VAL A O 1
ATOM 774 N N . ALA A 1 100 ? 1.589 4.712 7.247 1.00 64.31 100 ALA A N 1
ATOM 775 C CA . ALA A 1 100 ? 2.060 3.611 6.462 1.00 64.31 100 ALA A CA 1
ATOM 776 C C . ALA A 1 100 ? 1.606 3.766 4.997 1.00 64.31 100 ALA A C 1
ATOM 778 O O . ALA A 1 100 ? 1.520 2.809 4.262 1.00 64.31 100 ALA A O 1
ATOM 779 N N . ASN A 1 101 ? 1.285 4.960 4.506 1.00 81.25 101 ASN A N 1
ATOM 780 C CA . ASN A 1 101 ? 1.127 5.152 3.062 1.00 81.25 101 ASN A CA 1
ATOM 781 C C . ASN A 1 101 ? 2.152 6.182 2.596 1.00 81.25 101 ASN A C 1
ATOM 783 O O . ASN A 1 101 ? 2.217 7.280 3.147 1.00 81.25 101 ASN A O 1
ATOM 787 N N . LEU A 1 102 ? 2.946 5.815 1.594 1.00 87.62 102 LEU A N 1
ATOM 788 C CA . LEU A 1 102 ? 3.987 6.653 1.017 1.00 87.62 102 LEU A CA 1
ATOM 789 C C . LEU A 1 102 ? 3.618 6.986 -0.422 1.00 87.62 102 LEU A C 1
ATOM 791 O O . LEU A 1 102 ? 3.343 6.095 -1.224 1.00 87.62 102 LEU A O 1
ATOM 795 N N . LEU A 1 103 ? 3.625 8.272 -0.743 1.00 91.12 103 LEU A N 1
ATOM 796 C CA . LEU A 1 103 ? 3.659 8.749 -2.114 1.00 91.12 103 LEU A CA 1
ATOM 797 C C . LEU A 1 103 ? 5.126 8.921 -2.494 1.00 91.12 103 LEU A C 1
ATOM 799 O O . LEU A 1 103 ? 5.834 9.663 -1.823 1.00 91.12 103 LEU A O 1
ATOM 803 N N . VAL A 1 104 ? 5.581 8.239 -3.536 1.00 93.69 104 VAL A N 1
ATOM 804 C CA . VAL A 1 104 ? 6.954 8.342 -4.034 1.00 93.69 104 VAL A CA 1
ATOM 805 C C . VAL A 1 104 ? 6.907 8.861 -5.460 1.00 93.69 104 VAL A C 1
ATOM 807 O O . VAL A 1 104 ? 6.183 8.321 -6.294 1.00 93.69 104 VAL A O 1
ATOM 810 N N . MET A 1 105 ? 7.668 9.910 -5.739 1.00 96.19 105 MET A N 1
ATOM 811 C CA . MET A 1 105 ? 7.862 10.444 -7.079 1.00 96.19 105 MET A CA 1
ATOM 812 C C . MET A 1 105 ? 9.291 10.148 -7.500 1.00 96.19 105 MET A C 1
ATOM 814 O O . MET A 1 105 ? 10.222 10.507 -6.792 1.00 96.19 105 MET A O 1
ATOM 818 N N . VAL A 1 106 ? 9.467 9.490 -8.638 1.00 97.25 106 VAL A N 1
ATOM 819 C CA . VAL A 1 106 ? 10.778 9.132 -9.176 1.00 97.25 106 VAL A CA 1
ATOM 820 C C . VAL A 1 106 ? 10.971 9.823 -10.513 1.00 97.25 106 VAL A C 1
ATOM 822 O O . VAL A 1 106 ? 10.051 9.888 -11.331 1.00 97.25 106 VAL A O 1
ATOM 825 N N . SER A 1 107 ? 12.178 10.317 -10.752 1.00 97.69 107 SER A N 1
ATOM 826 C CA . SER A 1 107 ? 12.601 10.824 -12.049 1.00 97.69 107 SER A CA 1
ATOM 827 C C . SER A 1 107 ? 13.938 10.215 -12.457 1.00 97.69 107 SER A C 1
ATOM 829 O O . SER A 1 107 ? 14.788 9.868 -11.630 1.00 97.69 107 SER A O 1
ATOM 831 N N . GLY A 1 108 ? 14.120 10.042 -13.759 1.00 97.44 108 GLY A N 1
ATOM 832 C CA . GLY A 1 108 ? 15.362 9.508 -14.284 1.00 97.44 108 GLY A CA 1
ATOM 833 C C . GLY A 1 108 ? 15.293 9.218 -15.768 1.00 97.44 108 GLY A C 1
ATOM 834 O O . GLY A 1 108 ? 14.480 9.780 -16.500 1.00 97.44 108 GLY A O 1
ATOM 835 N N . SER A 1 109 ? 16.156 8.314 -16.221 1.00 97.31 109 SER A N 1
ATOM 836 C CA . SER A 1 109 ? 16.201 7.882 -17.614 1.00 97.31 109 SER A CA 1
ATOM 837 C C . SER A 1 109 ? 16.171 6.367 -17.747 1.00 97.31 109 SER A C 1
ATOM 839 O O . SER A 1 109 ? 16.767 5.637 -16.961 1.00 97.31 109 SER A O 1
ATOM 841 N N . ILE A 1 110 ? 15.474 5.877 -18.766 1.00 96.38 110 ILE A N 1
ATOM 842 C CA . ILE A 1 110 ? 15.398 4.465 -19.120 1.00 96.38 110 ILE A CA 1
ATOM 843 C C . ILE A 1 110 ? 15.911 4.269 -20.539 1.00 96.38 110 ILE A C 1
ATOM 845 O O . ILE A 1 110 ? 15.556 4.994 -21.469 1.00 96.38 110 ILE A O 1
ATOM 849 N N . ARG A 1 111 ? 16.767 3.271 -20.719 1.00 97.00 111 ARG A N 1
ATOM 850 C CA . ARG A 1 111 ? 17.308 2.876 -22.014 1.00 97.00 111 ARG A CA 1
ATOM 851 C C . ARG A 1 111 ? 16.952 1.426 -22.281 1.00 97.00 111 ARG A C 1
ATOM 853 O O . ARG A 1 111 ? 17.332 0.542 -21.520 1.00 97.00 111 ARG A O 1
ATOM 860 N N . PHE A 1 112 ? 16.261 1.194 -23.384 1.00 94.94 112 PHE A N 1
ATOM 861 C CA . PHE A 1 112 ? 16.040 -0.143 -23.924 1.00 94.94 112 PHE A CA 1
ATOM 862 C C . PHE A 1 112 ? 17.211 -0.520 -24.835 1.00 94.94 112 PHE A C 1
ATOM 864 O O . PHE A 1 112 ? 17.850 0.371 -25.405 1.00 94.94 112 PHE A O 1
ATOM 871 N N . ALA A 1 113 ? 17.488 -1.817 -24.979 1.00 93.25 113 ALA A N 1
ATOM 872 C CA . ALA A 1 113 ? 18.476 -2.319 -25.930 1.00 93.25 113 ALA A CA 1
ATOM 873 C C . ALA A 1 113 ? 18.280 -1.668 -27.311 1.00 93.25 113 ALA A C 1
ATOM 875 O O . ALA A 1 113 ? 17.152 -1.556 -27.797 1.00 93.25 113 ALA A O 1
ATOM 876 N N . ASP A 1 114 ? 19.378 -1.164 -27.877 1.00 90.38 114 ASP A N 1
ATOM 877 C CA . ASP A 1 114 ? 19.447 -0.518 -29.195 1.00 90.38 114 ASP A CA 1
ATOM 878 C C . ASP A 1 114 ? 18.561 0.727 -29.389 1.00 90.38 114 ASP A C 1
ATOM 880 O O . ASP A 1 114 ? 18.397 1.221 -30.506 1.00 90.38 114 ASP A O 1
ATOM 884 N N . LYS A 1 115 ? 18.020 1.294 -28.302 1.00 93.44 115 LYS A N 1
ATOM 885 C CA . LYS A 1 115 ? 17.263 2.553 -28.319 1.00 93.44 115 LYS A CA 1
ATOM 886 C C . LYS A 1 115 ? 17.999 3.661 -27.570 1.00 93.44 115 LYS A C 1
ATOM 888 O O . LYS A 1 115 ? 18.830 3.422 -26.692 1.00 93.44 115 LYS A O 1
ATOM 893 N N . LYS A 1 116 ? 17.672 4.909 -27.917 1.00 94.50 116 LYS A N 1
ATOM 894 C CA . LYS A 1 116 ? 18.122 6.083 -27.157 1.00 94.50 116 LYS A CA 1
ATOM 895 C C . LYS A 1 116 ? 17.514 6.056 -25.752 1.00 94.50 116 LYS A C 1
ATOM 897 O O . LYS A 1 116 ? 16.458 5.467 -25.534 1.00 94.50 116 LYS A O 1
ATOM 902 N N . ALA A 1 117 ? 18.202 6.679 -24.799 1.00 95.56 117 ALA A N 1
ATOM 903 C CA . ALA A 1 117 ? 17.656 6.861 -23.461 1.00 95.56 117 ALA A CA 1
ATOM 904 C C . ALA A 1 117 ? 16.456 7.819 -23.513 1.00 95.56 117 ALA A C 1
ATOM 906 O O . ALA A 1 117 ? 16.496 8.835 -24.208 1.00 95.56 117 ALA A O 1
ATOM 907 N N . HIS A 1 118 ? 15.408 7.487 -22.770 1.00 95.06 118 HIS A N 1
ATOM 908 C CA . HIS A 1 118 ? 14.209 8.294 -22.599 1.00 95.06 118 HIS A CA 1
ATOM 909 C C . HIS A 1 118 ? 14.115 8.741 -21.148 1.00 95.06 118 HIS A C 1
ATOM 911 O O . HIS A 1 118 ? 14.357 7.944 -20.246 1.00 95.06 118 HIS A O 1
ATOM 917 N N . ILE A 1 119 ? 13.759 10.001 -20.921 1.00 96.69 119 ILE A N 1
ATOM 918 C CA . ILE A 1 119 ? 13.486 10.507 -19.575 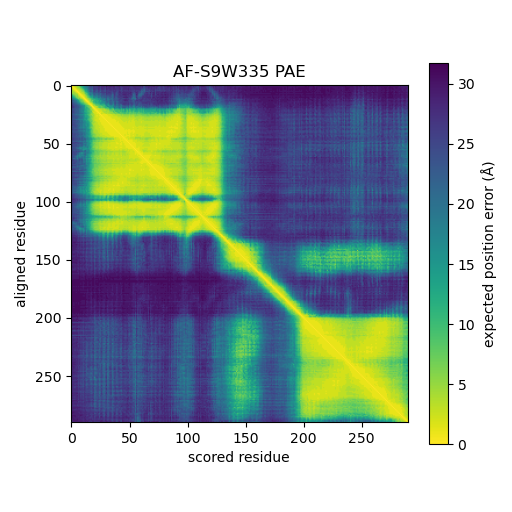1.00 96.69 119 ILE A CA 1
ATOM 919 C C . ILE A 1 119 ? 12.112 9.992 -19.146 1.00 96.69 119 ILE A C 1
ATOM 921 O O . ILE A 1 119 ? 11.187 9.946 -19.960 1.00 96.69 119 ILE A O 1
ATOM 925 N N . PHE A 1 120 ? 11.986 9.603 -17.884 1.00 95.62 120 PHE A N 1
ATOM 926 C CA . PHE A 1 120 ? 10.718 9.215 -17.288 1.00 95.62 120 PHE A CA 1
ATOM 927 C C . PHE A 1 120 ? 10.489 9.961 -15.972 1.00 95.62 120 PHE A C 1
ATOM 929 O O . PHE A 1 120 ? 11.429 10.363 -15.283 1.00 95.62 120 PHE A O 1
ATOM 936 N N . SER A 1 121 ? 9.212 10.115 -15.634 1.00 96.19 121 SER A N 1
ATOM 937 C CA . SER A 1 121 ? 8.753 10.501 -14.307 1.00 96.19 121 SER A CA 1
ATOM 938 C C . SER A 1 121 ? 7.617 9.564 -13.921 1.00 96.19 121 SER A C 1
ATOM 940 O O . SER A 1 121 ? 6.691 9.349 -14.706 1.00 96.19 121 SER A O 1
ATOM 942 N N . GLU A 1 122 ? 7.731 8.961 -12.747 1.00 94.88 122 GLU A N 1
ATOM 943 C CA . GLU A 1 122 ? 6.813 7.946 -12.246 1.00 94.88 122 GLU A CA 1
ATOM 944 C C . GLU A 1 122 ? 6.331 8.356 -10.855 1.00 94.88 122 GLU A C 1
ATOM 946 O O . GLU A 1 122 ? 7.122 8.762 -10.005 1.00 94.88 122 GLU A O 1
ATOM 951 N N . ILE A 1 123 ? 5.024 8.263 -10.624 1.00 93.94 123 ILE A N 1
ATOM 952 C CA . ILE A 1 123 ? 4.425 8.478 -9.308 1.00 93.94 123 ILE A CA 1
ATOM 953 C C . ILE A 1 123 ? 3.896 7.137 -8.833 1.00 93.94 123 ILE A C 1
ATOM 955 O O . ILE A 1 123 ? 3.063 6.521 -9.498 1.00 93.94 123 ILE A O 1
ATOM 959 N N . ILE A 1 124 ? 4.362 6.706 -7.667 1.00 91.62 124 ILE A N 1
ATOM 960 C CA . ILE A 1 124 ? 4.005 5.428 -7.078 1.00 91.62 124 ILE A CA 1
ATOM 961 C C . ILE A 1 124 ? 3.378 5.671 -5.714 1.00 91.62 124 ILE A C 1
ATOM 963 O O . ILE A 1 124 ? 3.949 6.317 -4.836 1.00 91.62 124 ILE A O 1
ATOM 967 N N . LEU A 1 125 ? 2.178 5.128 -5.537 1.00 89.75 125 LEU A N 1
ATOM 968 C CA . LEU A 1 125 ? 1.504 5.100 -4.253 1.00 89.75 125 LEU A CA 1
ATOM 969 C C . LEU A 1 125 ? 1.778 3.754 -3.588 1.00 89.75 125 LEU A C 1
ATOM 971 O O . LEU A 1 125 ? 1.214 2.735 -3.987 1.00 89.75 125 LEU A O 1
ATOM 975 N N . PHE A 1 126 ? 2.613 3.756 -2.555 1.00 80.88 126 PHE A N 1
ATOM 976 C CA . PHE A 1 126 ? 2.885 2.583 -1.742 1.00 80.88 126 PHE A CA 1
ATOM 977 C C . PHE A 1 126 ? 1.978 2.570 -0.520 1.00 80.88 126 PHE A C 1
ATOM 979 O O . PHE A 1 126 ? 2.207 3.313 0.437 1.00 80.88 126 PHE A O 1
ATOM 986 N N . PRO A 1 127 ? 0.967 1.694 -0.490 1.00 71.06 127 PRO A N 1
ATOM 987 C CA . PRO A 1 127 ? 0.356 1.319 0.763 1.00 71.06 127 PRO A CA 1
ATOM 988 C C . PRO A 1 127 ? 1.348 0.430 1.517 1.00 71.06 127 PRO A C 1
ATOM 990 O O . PRO A 1 127 ? 1.375 -0.789 1.338 1.00 71.06 127 PRO A O 1
ATOM 993 N N . TYR A 1 128 ? 2.182 1.044 2.347 1.00 61.88 128 TYR A N 1
ATOM 994 C CA . TYR A 1 128 ? 2.946 0.341 3.362 1.00 61.88 128 TYR A CA 1
ATOM 995 C C . TYR A 1 128 ? 1.928 -0.244 4.344 1.00 61.88 128 TYR A C 1
ATOM 997 O O . TYR A 1 128 ? 1.461 0.371 5.288 1.00 61.88 128 TYR A O 1
ATOM 1005 N N . THR A 1 129 ? 1.503 -1.480 4.150 1.00 49.81 129 THR A N 1
ATOM 1006 C CA . THR A 1 129 ? 0.983 -2.196 5.307 1.00 49.81 129 THR A CA 1
ATOM 1007 C C . THR A 1 129 ? 2.197 -2.403 6.193 1.00 49.81 129 THR A C 1
ATOM 1009 O O . THR A 1 129 ? 3.005 -3.284 5.903 1.00 49.81 129 THR A O 1
ATOM 1012 N N . LEU A 1 130 ? 2.337 -1.612 7.271 1.00 40.78 130 LEU A N 1
ATOM 1013 C CA . LEU A 1 130 ? 3.010 -2.137 8.462 1.00 40.78 130 LEU A CA 1
ATOM 1014 C C . LEU A 1 130 ? 2.476 -3.565 8.597 1.00 40.78 130 LEU A C 1
ATOM 1016 O O . LEU A 1 130 ? 1.249 -3.692 8.470 1.00 40.78 130 LEU A O 1
ATOM 1020 N N . PRO A 1 131 ? 3.325 -4.606 8.743 1.00 35.00 131 PRO A N 1
ATOM 1021 C CA . PRO A 1 131 ? 2.834 -5.957 8.991 1.00 35.00 131 PRO A CA 1
ATOM 1022 C C . PRO A 1 131 ? 1.799 -5.779 10.074 1.00 35.00 131 PRO A C 1
ATOM 1024 O O . PRO A 1 131 ? 2.158 -5.263 11.132 1.00 35.00 131 PRO A O 1
ATOM 1027 N N . THR A 1 132 ? 0.526 -5.961 9.698 1.00 33.09 132 THR A N 1
ATOM 1028 C CA . THR A 1 132 ? -0.608 -5.372 10.407 1.00 33.09 132 THR A CA 1
ATOM 1029 C C . THR A 1 132 ? -0.351 -5.701 11.844 1.00 33.09 132 THR A C 1
ATOM 1031 O O . THR A 1 132 ? -0.369 -6.882 12.168 1.00 33.09 132 THR A O 1
ATOM 1034 N N . VAL A 1 133 ? 0.004 -4.720 12.679 1.00 35.78 133 VAL A N 1
ATOM 1035 C CA . VAL A 1 133 ? 0.019 -4.987 14.106 1.00 35.78 133 VAL A CA 1
ATOM 1036 C C . VAL A 1 133 ? -1.455 -5.283 14.308 1.00 35.78 133 VAL A C 1
ATOM 1038 O O . VAL A 1 133 ? -2.255 -4.363 14.087 1.00 35.78 133 VAL A O 1
ATOM 1041 N N . PRO A 1 134 ? -1.862 -6.544 14.550 1.00 36.41 134 PRO A N 1
ATOM 1042 C CA . PRO A 1 134 ? -3.273 -6.917 14.497 1.00 36.41 134 PRO A CA 1
ATOM 1043 C C . PRO A 1 134 ? -4.089 -5.990 15.408 1.00 36.41 134 PRO A C 1
ATOM 1045 O O . PRO A 1 134 ? -5.228 -5.666 15.103 1.00 36.41 134 PRO A O 1
ATOM 1048 N N . TYR A 1 135 ? -3.426 -5.413 16.412 1.00 35.38 135 TYR A N 1
ATOM 1049 C CA . TYR A 1 135 ? -3.824 -4.269 17.213 1.00 35.38 135 TYR A CA 1
ATOM 1050 C C . TYR A 1 135 ? -4.480 -3.071 16.503 1.00 35.38 135 TYR A C 1
ATOM 1052 O O . TYR A 1 135 ? -5.421 -2.567 17.082 1.00 35.38 135 TYR A O 1
ATOM 1060 N N . LEU A 1 136 ? -4.101 -2.554 15.325 1.00 35.03 136 LEU A N 1
ATOM 1061 C CA . LEU A 1 136 ? -4.706 -1.293 14.810 1.00 35.03 136 LEU A CA 1
ATOM 1062 C C . LEU A 1 136 ? -6.040 -1.485 14.060 1.00 35.03 136 LEU A C 1
ATOM 1064 O O . LEU A 1 136 ? -6.998 -0.733 14.266 1.00 35.03 136 LEU A O 1
ATOM 1068 N N . ALA A 1 137 ? -6.135 -2.523 13.227 1.00 37.31 137 ALA A N 1
ATOM 1069 C CA . ALA A 1 137 ? -7.405 -2.930 12.624 1.00 37.31 137 ALA A CA 1
ATOM 1070 C C . ALA A 1 137 ? -8.338 -3.525 13.690 1.00 37.31 137 ALA A C 1
ATOM 1072 O O . ALA A 1 137 ? -9.515 -3.177 13.733 1.00 37.31 137 ALA A O 1
ATOM 1073 N N . PHE A 1 138 ? -7.796 -4.329 14.615 1.00 39.00 138 PHE A N 1
ATOM 1074 C CA . PHE A 1 138 ? -8.547 -4.809 15.768 1.00 39.00 138 PHE A CA 1
ATOM 1075 C C . PHE A 1 138 ? -8.977 -3.649 16.657 1.00 39.00 138 PHE A C 1
ATOM 1077 O O . PHE A 1 138 ? -10.144 -3.590 16.959 1.00 39.00 138 PHE A O 1
ATOM 1084 N N . THR A 1 139 ? -8.139 -2.671 17.011 1.00 41.19 139 THR A N 1
ATOM 1085 C CA . THR A 1 139 ? -8.558 -1.542 17.873 1.00 41.19 139 THR A CA 1
ATOM 1086 C C . THR A 1 139 ? -9.583 -0.646 17.206 1.00 41.19 139 THR A C 1
ATOM 1088 O O . THR A 1 139 ? -10.498 -0.218 17.883 1.00 41.19 139 THR A O 1
ATOM 1091 N N . THR A 1 140 ? -9.514 -0.356 15.907 1.00 46.59 140 THR A N 1
ATOM 1092 C CA . THR A 1 140 ? -10.567 0.455 15.263 1.00 46.59 140 THR A CA 1
ATOM 1093 C C . THR A 1 140 ? -11.905 -0.283 15.198 1.00 46.59 140 THR A C 1
ATOM 1095 O O . THR A 1 140 ? -12.946 0.317 15.481 1.00 46.59 140 THR A O 1
ATOM 1098 N N . LEU A 1 141 ? -11.881 -1.583 14.892 1.00 51.44 141 LEU A N 1
ATOM 1099 C CA . LEU A 1 141 ? -13.059 -2.449 14.892 1.00 51.44 141 LEU A CA 1
ATOM 1100 C C . LEU A 1 141 ? -13.598 -2.639 16.316 1.00 51.44 141 LEU A C 1
ATOM 1102 O O . LEU A 1 141 ? -14.758 -2.354 16.578 1.00 51.44 141 LEU A O 1
ATOM 1106 N N . LEU A 1 142 ? -12.726 -3.021 17.244 1.00 51.38 142 LEU A N 1
ATOM 1107 C CA . LEU A 1 142 ? -12.970 -3.203 18.667 1.00 51.38 142 LEU A CA 1
ATOM 1108 C C . LEU A 1 142 ? -13.481 -1.913 19.279 1.00 51.38 142 LEU A C 1
ATOM 1110 O O . LEU A 1 142 ? -14.490 -1.975 19.937 1.00 51.38 142 LEU A O 1
ATOM 1114 N N . ILE A 1 143 ? -12.900 -0.743 19.019 1.00 55.81 143 ILE A N 1
ATOM 1115 C CA . ILE A 1 143 ? -13.406 0.532 19.543 1.00 55.81 143 ILE A CA 1
ATOM 1116 C C . ILE A 1 143 ? -14.770 0.869 18.943 1.00 55.81 143 ILE A C 1
ATOM 1118 O O . ILE A 1 143 ? -15.654 1.291 19.676 1.00 55.81 143 ILE A O 1
ATOM 1122 N N . SER A 1 144 ? -15.003 0.658 17.645 1.00 53.81 144 SER A N 1
ATOM 1123 C CA . SER A 1 144 ? -16.348 0.834 17.074 1.00 53.81 144 SER A CA 1
ATOM 1124 C C . SER A 1 144 ? -17.368 -0.084 17.756 1.00 53.81 144 SER A C 1
ATOM 1126 O O . SER A 1 144 ? -18.489 0.334 18.056 1.00 53.81 144 SER A O 1
ATOM 1128 N N . THR A 1 145 ? -16.960 -1.315 18.035 1.00 59.16 145 THR A N 1
ATOM 1129 C CA . THR A 1 145 ? -17.745 -2.325 18.732 1.00 59.16 145 THR A CA 1
ATOM 1130 C C . THR A 1 145 ? -17.910 -2.005 20.217 1.00 59.16 145 THR A C 1
ATOM 1132 O O . THR A 1 145 ? -19.010 -2.145 20.722 1.00 59.16 145 THR A O 1
ATOM 1135 N N . ILE A 1 146 ? -16.891 -1.466 20.889 1.00 62.53 146 ILE A N 1
ATOM 1136 C CA . ILE A 1 146 ? -16.916 -0.942 22.259 1.00 62.53 146 ILE A CA 1
ATOM 1137 C C . ILE A 1 146 ? -17.885 0.223 22.322 1.00 62.53 146 ILE A C 1
ATOM 1139 O O . ILE A 1 146 ? -18.709 0.274 23.213 1.00 62.53 146 ILE A O 1
ATOM 1143 N N . MET A 1 147 ? -17.844 1.150 21.368 1.00 63.91 147 MET A N 1
ATOM 1144 C CA . MET A 1 147 ? -18.744 2.299 21.348 1.00 63.91 147 MET A CA 1
ATOM 1145 C C . MET A 1 147 ? -20.194 1.878 21.094 1.00 63.91 147 MET A C 1
ATOM 1147 O O . MET A 1 147 ? -21.107 2.518 21.611 1.00 63.91 147 MET A O 1
ATOM 1151 N N . HIS A 1 148 ? -20.424 0.807 20.326 1.00 63.56 148 HIS A N 1
ATOM 1152 C CA . HIS A 1 148 ? -21.749 0.190 20.224 1.00 63.56 148 HIS A CA 1
ATOM 1153 C C . HIS A 1 148 ? -22.126 -0.515 21.525 1.00 63.56 148 HIS A C 1
ATOM 1155 O O . HIS A 1 148 ? -23.197 -0.261 22.054 1.00 63.56 148 HIS A O 1
ATOM 1161 N N . PHE A 1 149 ? -21.228 -1.313 22.090 1.00 62.88 149 PHE A N 1
ATOM 1162 C CA . PHE A 1 149 ? -21.425 -2.045 23.332 1.00 62.88 149 PHE A CA 1
ATOM 1163 C C . PHE A 1 149 ? -21.716 -1.108 24.517 1.00 62.88 149 PHE A C 1
ATOM 1165 O O . PHE A 1 149 ? -22.677 -1.310 25.248 1.00 62.88 149 PHE A O 1
ATOM 1172 N N . LEU A 1 150 ? -20.987 0.000 24.647 1.00 59.41 150 LEU A N 1
ATOM 1173 C CA . LEU A 1 150 ? -21.192 1.044 25.653 1.00 59.41 150 LEU A CA 1
ATOM 1174 C C . LEU A 1 150 ? -22.524 1.785 25.492 1.00 59.41 150 LEU A C 1
ATOM 1176 O O . LEU A 1 150 ? -23.026 2.318 26.476 1.00 59.41 150 LEU A O 1
ATOM 1180 N N . LYS A 1 151 ? -23.139 1.813 24.298 1.00 64.50 151 LYS A N 1
ATOM 1181 C CA . LYS A 1 151 ? -24.538 2.267 24.170 1.00 64.50 151 LYS A CA 1
ATOM 1182 C C . LYS A 1 151 ? -25.518 1.284 24.813 1.00 64.50 151 LYS A C 1
ATOM 1184 O O . LYS A 1 151 ? -26.578 1.712 25.261 1.00 64.50 151 LYS A O 1
ATOM 1189 N N . LEU A 1 152 ? -25.181 -0.004 24.834 1.00 57.09 152 LEU A N 1
ATOM 1190 C CA . LEU A 1 152 ? -26.023 -1.077 25.367 1.00 57.09 152 LEU A CA 1
ATOM 1191 C C . LEU A 1 152 ? -25.845 -1.234 26.885 1.00 57.09 152 LEU A C 1
ATOM 1193 O O . LEU A 1 152 ? -26.807 -1.531 27.587 1.00 57.09 152 LEU A O 1
ATOM 1197 N N . VAL A 1 153 ? -24.654 -0.952 27.428 1.00 60.28 153 VAL A N 1
ATOM 1198 C CA . VAL A 1 153 ? -24.346 -1.080 28.869 1.00 60.28 153 VAL A CA 1
ATOM 1199 C C . VAL A 1 153 ? -25.365 -0.375 29.791 1.00 60.28 153 VAL A C 1
ATOM 1201 O O . VAL A 1 153 ? -25.834 -1.020 30.731 1.00 60.28 153 VAL A O 1
ATOM 1204 N N . PRO A 1 154 ? -25.798 0.882 29.548 1.00 54.34 154 PRO A N 1
ATOM 1205 C CA . PRO A 1 154 ? -26.836 1.517 30.363 1.00 54.34 154 PRO A CA 1
ATOM 1206 C C . PRO A 1 154 ? -28.171 0.757 30.360 1.00 54.34 154 PRO A C 1
ATOM 1208 O O . PRO A 1 154 ? -28.841 0.701 31.391 1.00 54.34 154 PRO A O 1
ATOM 1211 N N . ARG A 1 155 ? -28.550 0.136 29.231 1.00 58.28 155 ARG A N 1
ATOM 1212 C CA . ARG A 1 155 ? -29.767 -0.688 29.125 1.00 58.28 155 ARG A CA 1
ATOM 1213 C C . ARG A 1 155 ? -29.635 -1.977 29.931 1.00 58.28 155 ARG A C 1
ATOM 1215 O O . ARG A 1 155 ? -30.549 -2.311 30.681 1.00 58.28 155 ARG A O 1
ATOM 1222 N N . MET A 1 156 ? -28.482 -2.643 29.853 1.00 51.75 156 MET A N 1
ATOM 1223 C CA . MET A 1 156 ? -28.212 -3.870 30.614 1.00 51.75 156 MET A CA 1
ATOM 1224 C C . MET A 1 156 ? -28.213 -3.630 32.128 1.00 51.75 156 MET A C 1
ATOM 1226 O O . MET A 1 156 ? -28.818 -4.382 32.892 1.00 51.75 156 MET A O 1
ATOM 1230 N N . LEU A 1 157 ? -27.566 -2.554 32.584 1.00 50.41 157 LEU A N 1
ATOM 1231 C CA . LEU A 1 157 ? -27.481 -2.233 34.011 1.00 50.41 157 LEU A CA 1
ATOM 1232 C C . LEU A 1 157 ? -28.825 -1.748 34.574 1.00 50.41 157 LEU A C 1
ATOM 1234 O O . LEU A 1 157 ? -29.152 -2.058 35.721 1.00 50.41 157 LEU A O 1
ATOM 1238 N N . SER A 1 158 ? -29.646 -1.075 33.759 1.00 52.44 158 SER A N 1
ATOM 1239 C CA . SER A 1 158 ? -31.016 -0.698 34.130 1.00 52.44 158 SER A CA 1
ATOM 1240 C C . SER A 1 158 ? -31.939 -1.908 34.344 1.00 52.44 158 SER A C 1
ATOM 1242 O O . SER A 1 158 ? -32.891 -1.812 35.117 1.00 52.44 158 SER A O 1
ATOM 1244 N N . GLN A 1 159 ? -31.682 -3.055 33.706 1.00 51.44 159 GLN A N 1
ATOM 1245 C CA . GLN A 1 159 ? -32.451 -4.282 33.968 1.00 51.44 159 GLN A CA 1
ATOM 1246 C C . GLN A 1 159 ? -32.107 -4.898 35.335 1.00 51.44 159 GLN A C 1
ATOM 1248 O O . GLN A 1 159 ? -32.970 -5.484 35.994 1.00 51.44 159 GLN A O 1
ATOM 1253 N N . ARG A 1 160 ? -30.876 -4.694 35.825 1.00 46.06 160 ARG A N 1
ATOM 1254 C CA . ARG A 1 160 ? -30.424 -5.189 37.135 1.00 46.06 160 ARG A CA 1
ATOM 1255 C C . ARG A 1 160 ? -31.089 -4.452 38.304 1.00 46.06 160 ARG A C 1
ATOM 1257 O O . ARG A 1 160 ? -31.333 -5.063 39.345 1.00 46.06 160 ARG A O 1
ATOM 1264 N N . THR A 1 161 ? -31.410 -3.166 38.141 1.00 44.31 161 THR A N 1
ATOM 1265 C CA . THR A 1 161 ? -32.149 -2.386 39.150 1.00 44.31 161 THR A CA 1
ATOM 1266 C C . THR A 1 161 ? -33.650 -2.676 39.118 1.00 44.31 161 THR A C 1
ATOM 1268 O O . THR A 1 161 ? -34.260 -2.784 40.181 1.00 44.31 161 THR A O 1
ATOM 1271 N N . ALA A 1 162 ? -34.232 -2.921 37.938 1.00 41.88 162 ALA A N 1
ATOM 1272 C CA . ALA A 1 162 ? -35.639 -3.310 37.808 1.00 41.88 162 ALA A CA 1
ATOM 1273 C C . ALA A 1 162 ? -35.936 -4.704 38.400 1.00 41.88 162 ALA A C 1
ATOM 1275 O O . ALA A 1 162 ? -36.979 -4.902 39.019 1.00 41.88 162 ALA A O 1
ATOM 1276 N N . SER A 1 163 ? -34.996 -5.654 38.303 1.00 38.81 163 SER A N 1
ATOM 1277 C CA . SER A 1 163 ? -35.172 -7.000 38.876 1.00 38.81 163 SER A CA 1
ATOM 1278 C C . SER A 1 163 ? -35.025 -7.057 40.404 1.00 38.81 163 SER A C 1
ATOM 1280 O O . SER A 1 163 ? -35.395 -8.065 41.004 1.00 38.81 163 SER A O 1
ATOM 1282 N N . LYS A 1 164 ? -34.499 -6.007 41.052 1.00 34.97 164 LYS A N 1
ATOM 1283 C CA . LYS A 1 164 ? -34.372 -5.936 42.521 1.00 34.97 164 LYS A CA 1
ATOM 1284 C C . LYS A 1 164 ? -35.388 -5.005 43.191 1.00 34.97 164 LYS A C 1
ATOM 1286 O O . LYS A 1 164 ? -35.472 -5.019 44.414 1.00 34.97 164 LYS A O 1
ATOM 1291 N N . SER A 1 165 ? -36.185 -4.244 42.433 1.00 36.25 165 SER A N 1
ATOM 1292 C CA . SER A 1 165 ? -37.200 -3.334 42.995 1.00 36.25 165 SER A CA 1
ATOM 1293 C C . SER A 1 165 ? -38.653 -3.793 42.807 1.00 36.25 165 SER A C 1
ATOM 1295 O O . SER A 1 165 ? -39.570 -3.042 43.128 1.00 36.25 165 SER A O 1
ATOM 1297 N N . LEU A 1 166 ? -38.899 -5.025 42.349 1.00 33.75 166 LEU A N 1
ATOM 1298 C CA . LEU A 1 166 ? -40.257 -5.551 42.132 1.00 33.75 166 LEU A CA 1
ATOM 1299 C C . LEU A 1 166 ? -40.898 -6.177 43.391 1.00 33.75 166 LEU A C 1
ATOM 1301 O O . LEU A 1 166 ? -41.779 -7.021 43.281 1.00 33.75 166 LEU A O 1
ATOM 1305 N N . VAL A 1 167 ? -40.470 -5.760 44.593 1.00 39.72 167 VAL A N 1
ATOM 1306 C CA . VAL A 1 167 ? -41.088 -6.170 45.877 1.00 39.72 167 VAL A CA 1
ATOM 1307 C C . VAL A 1 167 ? -41.411 -4.995 46.815 1.00 39.72 167 VAL A C 1
ATOM 1309 O O . VAL A 1 167 ? -42.098 -5.197 47.807 1.00 39.72 167 VAL A O 1
ATOM 1312 N N . TYR A 1 168 ? -41.054 -3.744 46.511 1.00 33.00 168 TYR A N 1
ATOM 1313 C CA . TYR A 1 168 ? -41.460 -2.624 47.372 1.00 33.00 168 TYR A CA 1
ATOM 1314 C C . TYR A 1 168 ? -41.928 -1.408 46.571 1.00 33.00 168 TYR A C 1
ATOM 1316 O O . TYR A 1 168 ? -41.226 -0.919 45.694 1.00 33.00 168 TYR A O 1
ATOM 1324 N N . PHE A 1 169 ? -43.109 -0.918 46.963 1.00 30.20 169 PHE A N 1
ATOM 1325 C CA . PHE A 1 169 ? -43.817 0.289 46.522 1.00 30.20 169 PHE A CA 1
ATOM 1326 C C . PHE A 1 169 ? -44.759 0.189 45.312 1.00 30.20 169 PHE A C 1
ATOM 1328 O O . PHE A 1 169 ? -44.572 0.803 44.266 1.00 30.20 169 PHE A O 1
ATOM 1335 N N . MET A 1 170 ? -45.917 -0.431 45.565 1.00 35.66 170 MET A N 1
ATOM 1336 C CA . MET A 1 170 ? -47.183 0.220 45.223 1.00 35.66 170 MET A CA 1
ATOM 1337 C C . MET A 1 170 ? -47.491 1.308 46.266 1.00 35.66 170 MET A C 1
ATOM 1339 O O . MET A 1 170 ? -47.924 0.975 47.361 1.00 35.66 170 MET A O 1
ATOM 1343 N N . GLN A 1 171 ? -47.278 2.587 45.938 1.00 35.34 171 GLN A N 1
ATOM 1344 C CA . GLN A 1 171 ? -48.087 3.734 46.399 1.00 35.34 171 GLN A CA 1
ATOM 1345 C C . GLN A 1 171 ? -47.603 5.037 45.722 1.00 35.34 171 GLN A C 1
ATOM 1347 O O . GLN A 1 171 ? -46.418 5.335 45.666 1.00 35.34 171 GLN A O 1
ATOM 1352 N N . ARG A 1 172 ? -48.574 5.757 45.148 1.00 35.09 172 ARG A N 1
ATOM 1353 C CA . ARG A 1 172 ? -48.553 7.032 44.383 1.00 35.09 172 ARG A CA 1
ATOM 1354 C C . ARG A 1 172 ? -47.939 8.228 45.173 1.00 35.09 172 ARG A C 1
ATOM 1356 O O . ARG A 1 172 ? -47.789 8.054 46.377 1.00 35.09 172 ARG A O 1
ATOM 1363 N N . PRO A 1 173 ? -47.675 9.447 44.605 1.00 34.78 173 PRO A N 1
ATOM 1364 C CA . PRO A 1 173 ? -48.460 10.133 43.561 1.00 34.78 173 PRO A CA 1
ATOM 1365 C C . PRO A 1 173 ? -47.713 10.985 42.506 1.00 34.78 173 PRO A C 1
ATOM 1367 O O . PRO A 1 173 ? -46.494 11.084 42.454 1.00 34.78 173 PRO A O 1
ATOM 1370 N N . ALA A 1 174 ? -48.530 11.548 41.610 1.00 42.69 174 ALA A N 1
ATOM 1371 C CA . ALA A 1 174 ? -48.192 12.316 40.421 1.00 42.69 174 ALA A CA 1
ATOM 1372 C C . ALA A 1 174 ? -47.300 13.539 40.690 1.00 42.69 174 ALA A C 1
ATOM 1374 O O . ALA A 1 174 ? -47.638 14.391 41.509 1.00 42.69 174 ALA A O 1
ATOM 1375 N N . ILE A 1 175 ? -46.224 13.663 39.908 1.00 34.44 175 ILE A N 1
ATOM 1376 C CA . ILE A 1 175 ? -45.434 14.888 39.773 1.00 34.44 175 ILE A CA 1
ATOM 1377 C C . ILE A 1 175 ? -45.258 15.197 38.279 1.00 34.44 175 ILE A C 1
ATOM 1379 O O . ILE A 1 175 ? -45.004 14.328 37.446 1.00 34.44 175 ILE A O 1
ATOM 1383 N N . VAL A 1 176 ? -45.495 16.471 37.989 1.00 29.48 176 VAL A N 1
ATOM 1384 C CA . VAL A 1 176 ? -45.544 17.201 36.721 1.00 29.48 176 VAL A CA 1
ATOM 1385 C C . VAL A 1 176 ? -44.436 16.809 35.731 1.00 29.48 176 VAL A C 1
ATOM 1387 O O . VAL A 1 176 ? -43.252 16.862 36.051 1.00 29.48 176 VAL A O 1
ATOM 1390 N N . ARG A 1 177 ? -44.821 16.484 34.487 1.00 28.98 177 ARG A N 1
ATOM 1391 C CA . ARG A 1 177 ? -43.891 16.366 33.350 1.00 28.98 177 ARG A CA 1
ATOM 1392 C C . ARG A 1 177 ? -43.516 17.768 32.845 1.00 28.98 177 ARG A C 1
ATOM 1394 O O . ARG A 1 177 ? -44.429 18.496 32.451 1.00 28.98 177 ARG A O 1
ATOM 1401 N N . PRO A 1 178 ? -42.228 18.146 32.753 1.00 28.22 178 PRO A N 1
ATOM 1402 C CA . PRO A 1 178 ? -41.838 19.294 31.958 1.00 28.22 178 PRO A CA 1
ATOM 1403 C C . PRO A 1 178 ? -41.869 18.929 30.471 1.00 28.22 178 PRO A C 1
ATOM 1405 O O . PRO A 1 178 ? -41.231 17.983 30.007 1.00 28.22 178 PRO A O 1
ATOM 1408 N N . VAL A 1 179 ? -42.657 19.713 29.745 1.00 30.08 179 VAL A N 1
ATOM 1409 C CA . VAL A 1 179 ? -42.755 19.774 28.289 1.00 30.08 179 VAL A CA 1
ATOM 1410 C C . VAL A 1 179 ? -41.417 20.244 27.718 1.00 30.08 179 VAL A C 1
ATOM 1412 O O . VAL A 1 179 ? -41.023 21.386 27.938 1.00 30.08 179 VAL A O 1
ATOM 1415 N N . TRP A 1 180 ? -40.748 19.402 26.933 1.00 25.59 180 TRP A N 1
ATOM 1416 C CA . TRP A 1 180 ? -39.695 19.853 26.023 1.00 25.59 180 TRP A CA 1
ATOM 1417 C C . TRP A 1 180 ? -40.329 20.142 24.664 1.00 25.59 180 TRP A C 1
ATOM 1419 O O . TRP A 1 180 ? -40.608 19.237 23.879 1.00 25.59 180 TRP A O 1
ATOM 1429 N N . ARG A 1 181 ? -40.617 21.427 24.420 1.00 26.75 181 ARG A N 1
ATOM 1430 C CA . ARG A 1 181 ? -40.956 21.949 23.092 1.00 26.75 181 ARG A CA 1
ATOM 1431 C C . ARG A 1 181 ? -39.700 21.962 22.228 1.00 26.75 181 ARG A C 1
ATOM 1433 O O . ARG A 1 181 ? -38.684 22.541 22.600 1.00 26.75 181 ARG A O 1
ATOM 1440 N N . SER A 1 182 ? -39.832 21.352 21.060 1.00 28.70 182 SER A N 1
ATOM 1441 C CA . SER A 1 182 ? -38.919 21.436 19.931 1.00 28.70 182 SER A CA 1
ATOM 1442 C C . SER A 1 182 ? -38.775 22.879 19.443 1.00 28.70 182 SER A C 1
ATOM 1444 O O . SER A 1 182 ? -39.777 23.554 19.212 1.00 28.70 182 SER A O 1
ATOM 1446 N N . TYR A 1 183 ? -37.537 23.311 19.206 1.00 26.22 183 TYR A N 1
ATOM 1447 C CA . TYR A 1 183 ? -37.248 24.336 18.207 1.00 26.22 183 TYR A CA 1
ATOM 1448 C C . TYR A 1 183 ? -36.627 23.664 16.985 1.00 26.22 183 TYR A C 1
ATOM 1450 O O . TYR A 1 183 ? -35.816 22.748 17.096 1.00 26.22 183 TYR A O 1
ATOM 1458 N N . ALA A 1 184 ? -37.121 24.094 15.831 1.00 27.50 184 ALA A N 1
ATOM 1459 C CA . ALA A 1 184 ? -36.889 23.538 14.516 1.00 27.50 184 ALA A CA 1
ATOM 1460 C C . ALA A 1 184 ? -35.463 23.776 14.011 1.00 27.50 184 ALA A C 1
ATOM 1462 O O . ALA A 1 184 ? -34.988 24.904 14.073 1.00 27.50 184 ALA A O 1
ATOM 1463 N N . THR A 1 185 ? -34.876 22.763 13.372 1.00 29.91 185 THR A N 1
ATOM 1464 C CA . THR A 1 185 ? -34.023 22.936 12.189 1.00 29.91 185 THR A CA 1
ATOM 1465 C C . THR A 1 185 ? -34.193 21.732 11.248 1.00 29.91 185 THR A C 1
ATOM 1467 O O . THR A 1 185 ? -34.222 20.581 11.669 1.00 29.91 185 THR A O 1
ATOM 1470 N N . THR A 1 186 ? -34.436 22.067 9.979 1.00 29.86 186 THR A N 1
ATOM 1471 C CA . THR A 1 186 ? -34.546 21.281 8.730 1.00 29.86 186 THR A CA 1
ATOM 1472 C C . THR A 1 186 ? -34.362 19.754 8.781 1.00 29.86 186 THR A C 1
ATOM 1474 O O . THR A 1 186 ? -33.260 19.254 9.001 1.00 29.86 186 THR A O 1
ATOM 1477 N N . LYS A 1 187 ? -35.441 19.031 8.445 1.00 29.25 187 LYS A N 1
ATOM 1478 C CA . LYS A 1 187 ? -35.471 17.585 8.172 1.00 29.25 187 LYS A CA 1
ATOM 1479 C C . LYS A 1 187 ? -34.657 17.232 6.912 1.00 29.25 187 LYS A C 1
ATOM 1481 O O . LYS A 1 187 ? -34.917 17.842 5.875 1.00 29.25 187 LYS A O 1
ATOM 1486 N N . PRO A 1 188 ? -33.763 16.232 6.943 1.00 31.83 188 PRO A N 1
ATOM 1487 C CA . PRO A 1 188 ? -33.522 15.375 5.791 1.00 31.83 188 PRO A CA 1
ATOM 1488 C C . PRO A 1 188 ? -34.623 14.301 5.717 1.00 31.83 188 PRO A C 1
ATOM 1490 O O . PRO A 1 188 ? -35.149 13.878 6.742 1.00 31.83 188 PRO A O 1
ATOM 1493 N N . ASP A 1 189 ? -35.002 13.904 4.505 1.00 35.50 189 ASP A N 1
ATOM 1494 C CA . ASP A 1 189 ? -36.051 12.920 4.221 1.00 35.50 189 ASP A CA 1
ATOM 1495 C C . ASP A 1 189 ? -35.857 11.588 4.969 1.00 35.50 189 ASP A C 1
ATOM 1497 O O . ASP A 1 189 ? -35.043 10.748 4.583 1.00 35.50 189 ASP A O 1
ATOM 1501 N N . ASP A 1 190 ? -36.686 11.347 5.985 1.00 39.75 190 ASP A N 1
ATOM 1502 C CA . ASP A 1 190 ? -36.744 10.090 6.748 1.00 39.75 190 ASP A CA 1
ATOM 1503 C C . ASP A 1 190 ? -37.420 8.928 5.980 1.00 39.75 190 ASP A C 1
ATOM 1505 O O . ASP A 1 190 ? -37.694 7.877 6.554 1.00 39.75 190 ASP A O 1
ATOM 1509 N N . ASN A 1 191 ? -37.661 9.065 4.669 1.00 35.00 191 ASN A N 1
ATOM 1510 C CA . ASN A 1 191 ? -38.391 8.070 3.870 1.00 35.00 191 ASN A CA 1
ATOM 1511 C C . ASN A 1 191 ? -37.548 7.301 2.830 1.00 35.00 191 ASN A C 1
ATOM 1513 O O . ASN A 1 191 ? -38.122 6.585 2.014 1.00 35.00 191 ASN A O 1
ATOM 1517 N N . MET A 1 192 ? -36.208 7.368 2.855 1.00 31.92 192 MET A N 1
ATOM 1518 C CA . MET A 1 192 ? -35.363 6.574 1.932 1.00 31.92 192 MET A CA 1
ATOM 1519 C C . MET A 1 192 ? -34.910 5.196 2.457 1.00 31.92 192 MET A C 1
ATOM 1521 O O . MET A 1 192 ? -34.291 4.444 1.710 1.00 31.92 192 MET A O 1
ATOM 1525 N N . PHE A 1 193 ? -35.234 4.824 3.702 1.00 36.75 193 PHE A N 1
ATOM 1526 C CA . PHE A 1 193 ? -34.845 3.527 4.291 1.00 36.75 193 PHE A CA 1
ATOM 1527 C C . PHE A 1 193 ? -36.028 2.764 4.901 1.00 36.75 193 PHE A C 1
ATOM 1529 O O . PHE A 1 193 ? -35.923 2.155 5.968 1.00 36.75 193 PHE A O 1
ATOM 1536 N N . GLY A 1 194 ? -37.172 2.794 4.219 1.00 36.56 194 GLY A N 1
ATOM 1537 C CA . GLY A 1 194 ? -38.326 1.965 4.552 1.00 36.56 194 GLY A CA 1
ATOM 1538 C C . GLY A 1 194 ? -38.116 0.509 4.140 1.00 36.56 194 GLY A C 1
ATOM 1539 O O . GLY A 1 194 ? -38.725 0.091 3.173 1.00 36.56 194 GLY A O 1
ATOM 1540 N N . GLU A 1 195 ? -37.241 -0.222 4.842 1.00 43.12 195 GLU A N 1
ATOM 1541 C CA . GLU A 1 195 ? -37.169 -1.698 4.892 1.00 43.12 195 GLU A CA 1
ATOM 1542 C C . GLU A 1 195 ? -36.078 -2.133 5.906 1.00 43.12 195 GLU A C 1
ATOM 1544 O O . GLU A 1 195 ? -34.994 -2.582 5.552 1.00 43.12 195 GLU A O 1
ATOM 1549 N N . ASN A 1 196 ? -36.322 -1.950 7.212 1.00 47.22 196 ASN A N 1
ATOM 1550 C CA . ASN A 1 196 ? -35.401 -2.392 8.283 1.00 47.22 196 ASN A CA 1
ATOM 1551 C C . ASN A 1 196 ? -36.084 -3.223 9.384 1.00 47.22 196 ASN A C 1
ATOM 1553 O O . ASN A 1 196 ? -35.523 -3.426 10.456 1.00 47.22 196 ASN A O 1
ATOM 1557 N N . LEU A 1 197 ? -37.268 -3.775 9.110 1.00 41.97 197 LEU A N 1
ATOM 1558 C CA . LEU A 1 197 ? -38.056 -4.547 10.083 1.00 41.97 197 LEU A CA 1
ATOM 1559 C C . LEU A 1 197 ? -37.428 -5.895 10.504 1.00 41.97 197 LEU A C 1
ATOM 1561 O O . LEU A 1 197 ? -37.952 -6.541 11.397 1.00 41.97 197 LEU A O 1
ATOM 1565 N N . GLY A 1 198 ? -36.306 -6.320 9.907 1.00 52.03 198 GLY A N 1
ATOM 1566 C CA . GLY A 1 198 ? -35.593 -7.551 10.293 1.00 52.03 198 GLY A CA 1
ATOM 1567 C C . GLY A 1 198 ? -34.212 -7.343 10.926 1.00 52.03 198 GLY A C 1
ATOM 1568 O O . GLY A 1 198 ? -33.585 -8.318 11.348 1.00 52.03 198 GLY A O 1
ATOM 1569 N N . LEU A 1 199 ? -33.694 -6.108 10.961 1.00 55.31 199 LEU A N 1
ATOM 1570 C CA . LEU A 1 199 ? -32.347 -5.839 11.484 1.00 55.31 199 LEU A CA 1
ATOM 1571 C C . LEU A 1 1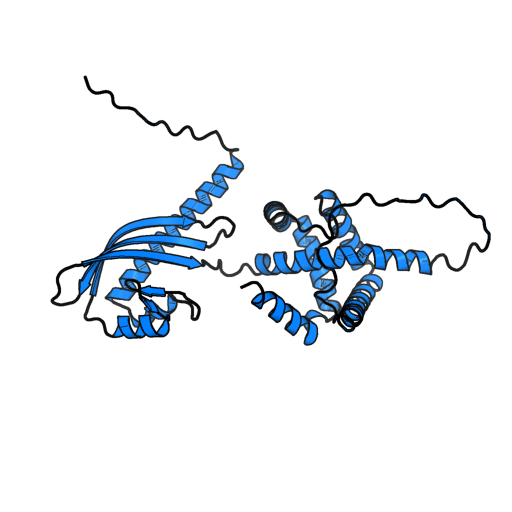99 ? -32.333 -5.659 13.008 1.00 55.31 199 LEU A C 1
ATOM 1573 O O . LEU A 1 199 ? -31.330 -5.997 13.645 1.00 55.31 199 LEU A O 1
ATOM 1577 N N . ASP A 1 200 ? -33.437 -5.171 13.572 1.00 66.12 200 ASP A N 1
ATOM 1578 C CA . ASP A 1 200 ? -33.562 -4.867 14.999 1.00 66.12 200 ASP A CA 1
ATOM 1579 C C . ASP A 1 200 ? -33.661 -6.144 15.845 1.00 66.12 200 ASP A C 1
ATOM 1581 O O . ASP A 1 200 ? -32.896 -6.294 16.797 1.00 66.12 200 ASP A O 1
ATOM 1585 N N . ASP A 1 201 ? -34.458 -7.134 15.427 1.00 81.00 201 ASP A N 1
ATOM 1586 C CA . ASP A 1 201 ? -34.593 -8.417 16.140 1.00 81.00 201 ASP A CA 1
ATOM 1587 C C . ASP A 1 201 ? -33.266 -9.187 16.227 1.00 81.00 201 ASP A C 1
ATOM 1589 O O . ASP A 1 201 ? -32.955 -9.848 17.222 1.00 81.00 201 ASP A O 1
ATOM 1593 N N . LYS A 1 202 ? -32.447 -9.113 15.173 1.00 78.56 202 LYS A N 1
ATOM 1594 C CA . LYS A 1 202 ? -31.144 -9.790 15.129 1.00 78.56 202 LYS A CA 1
ATOM 1595 C C . LYS A 1 202 ? -30.118 -9.095 16.016 1.00 78.56 202 LYS A C 1
ATOM 1597 O O . LYS A 1 202 ? -29.361 -9.765 16.716 1.00 78.56 202 LYS A O 1
ATOM 1602 N N . MET A 1 203 ? -30.103 -7.763 16.011 1.00 76.12 203 MET A N 1
ATOM 1603 C CA . MET A 1 203 ? -29.246 -6.994 16.915 1.00 76.12 203 MET A CA 1
ATOM 1604 C C . MET A 1 203 ? -29.654 -7.175 18.373 1.00 76.12 203 MET A C 1
ATOM 1606 O O . MET A 1 203 ? -28.778 -7.299 19.224 1.00 76.12 203 MET A O 1
ATOM 1610 N N . GLN A 1 204 ? -30.952 -7.295 18.643 1.00 82.50 204 GLN A N 1
ATOM 1611 C CA . GLN A 1 204 ? -31.454 -7.595 19.974 1.00 82.50 204 GLN A CA 1
ATOM 1612 C C . GLN A 1 204 ? -30.969 -8.967 20.467 1.00 82.50 204 GLN A C 1
ATOM 1614 O O . GLN A 1 204 ? -30.482 -9.067 21.587 1.00 82.50 204 GLN A O 1
ATOM 1619 N N . LYS A 1 205 ? -30.984 -10.010 19.623 1.00 85.69 205 LYS A N 1
ATOM 1620 C CA . LYS A 1 205 ? -30.435 -11.334 19.990 1.00 85.69 205 LYS A CA 1
ATOM 1621 C C . LYS A 1 205 ? -28.934 -11.301 20.294 1.00 85.69 205 LYS A C 1
ATOM 1623 O O . LYS A 1 205 ? -28.465 -12.010 21.183 1.00 85.69 205 LYS A O 1
ATOM 1628 N N . ILE A 1 206 ? -28.171 -10.508 19.542 1.00 83.44 206 ILE A N 1
ATOM 1629 C CA . ILE A 1 206 ? -26.735 -10.295 19.780 1.00 83.44 206 ILE A CA 1
ATOM 1630 C C . ILE A 1 206 ? -26.529 -9.570 21.116 1.00 83.44 206 ILE A C 1
ATOM 1632 O O . ILE A 1 206 ? -25.692 -9.996 21.911 1.00 83.44 206 ILE A O 1
ATOM 1636 N N . GLU A 1 207 ? -27.314 -8.523 21.381 1.00 83.06 207 GLU A N 1
ATOM 1637 C CA . GLU A 1 207 ? -27.300 -7.784 22.646 1.00 83.06 207 GLU A CA 1
ATOM 1638 C C . GLU A 1 207 ? -27.620 -8.713 23.821 1.00 83.06 207 GLU A C 1
ATOM 1640 O O . GLU A 1 207 ? -26.803 -8.821 24.727 1.00 83.06 207 GLU A O 1
ATOM 1645 N N . GLU A 1 208 ? -28.715 -9.473 23.757 1.00 87.88 208 GLU A N 1
ATOM 1646 C CA . GLU A 1 208 ? -29.126 -10.428 24.795 1.00 87.88 208 GLU A CA 1
ATOM 1647 C C . GLU A 1 208 ? -28.042 -11.477 25.085 1.00 87.88 208 GLU A C 1
ATOM 1649 O O . GLU A 1 208 ? -27.731 -11.744 26.250 1.00 87.88 208 GLU A O 1
ATOM 1654 N N . LYS A 1 209 ? -27.400 -12.032 24.045 1.00 88.81 209 LYS A N 1
ATOM 1655 C CA . LYS A 1 209 ? -26.278 -12.968 24.217 1.00 88.81 209 LYS A CA 1
ATOM 1656 C C . LYS A 1 209 ? -25.105 -12.314 24.942 1.00 88.81 209 LYS A C 1
ATOM 1658 O O . LYS A 1 209 ? -24.617 -12.880 25.920 1.00 88.81 209 LYS A O 1
ATOM 1663 N N . MET A 1 210 ? -24.667 -11.130 24.511 1.00 86.75 210 MET A N 1
ATOM 1664 C CA . MET A 1 210 ? -23.564 -10.429 25.179 1.00 86.75 210 MET A CA 1
ATOM 1665 C C . MET A 1 210 ? -23.924 -10.051 26.620 1.00 86.75 210 MET A C 1
ATOM 1667 O O . MET A 1 210 ? -23.114 -10.253 27.523 1.00 86.75 210 MET A O 1
ATOM 1671 N N . SER A 1 211 ? -25.144 -9.560 26.852 1.00 88.75 211 SER A N 1
ATOM 1672 C CA . SER A 1 211 ? -25.653 -9.239 28.186 1.00 88.75 211 SER A CA 1
ATOM 1673 C C . SER A 1 211 ? -25.637 -10.455 29.098 1.00 88.75 211 SER A C 1
ATOM 1675 O O . SER A 1 211 ? -25.200 -10.345 30.239 1.00 88.75 211 SER A O 1
ATOM 1677 N N . SER A 1 212 ? -26.062 -11.620 28.603 1.00 91.19 212 SER A N 1
ATOM 1678 C CA . SER A 1 212 ? -26.080 -12.847 29.401 1.00 91.19 212 SER A CA 1
ATOM 1679 C C . SER A 1 212 ? -24.677 -13.267 29.852 1.00 91.19 212 SER A C 1
ATOM 1681 O O . SER A 1 212 ? -24.488 -13.609 31.016 1.00 91.19 212 SER A O 1
ATOM 1683 N N . VAL A 1 213 ? -23.671 -13.164 28.975 1.00 92.88 213 VAL A N 1
ATOM 1684 C CA . VAL A 1 213 ? -22.273 -13.488 29.301 1.00 92.88 213 VAL A CA 1
ATOM 1685 C C . VAL A 1 213 ? -21.738 -12.563 30.385 1.00 92.88 213 VAL A C 1
ATOM 1687 O O . VAL A 1 213 ? -21.123 -13.027 31.341 1.00 92.88 213 VAL A O 1
ATOM 1690 N N . VAL A 1 214 ? -22.000 -11.263 30.254 1.00 91.75 214 VAL A N 1
ATOM 1691 C CA . VAL A 1 214 ? -21.520 -10.263 31.211 1.00 91.75 214 VAL A CA 1
ATOM 1692 C C . VAL A 1 214 ? -22.225 -10.404 32.553 1.00 91.75 214 VAL A C 1
ATOM 1694 O O . VAL A 1 214 ? -21.573 -10.372 33.585 1.00 91.75 214 VAL A O 1
ATOM 1697 N N . LEU A 1 215 ? -23.545 -10.595 32.571 1.00 91.19 215 LEU A N 1
ATOM 1698 C CA . LEU A 1 215 ? -24.306 -10.699 33.819 1.00 91.19 215 LEU A CA 1
ATOM 1699 C C . LEU A 1 215 ? -23.988 -11.971 34.617 1.00 91.19 215 LEU A C 1
ATOM 1701 O O . LEU A 1 215 ? -24.146 -11.961 35.839 1.00 91.19 215 LEU A O 1
ATOM 1705 N N . ASN A 1 216 ? -23.536 -13.033 33.947 1.00 94.06 216 ASN A N 1
ATOM 1706 C CA . ASN A 1 216 ? -23.173 -14.300 34.579 1.00 94.06 216 ASN A CA 1
ATOM 1707 C C . ASN A 1 216 ? -21.739 -14.325 35.140 1.00 94.06 216 ASN A C 1
ATOM 1709 O O . ASN A 1 216 ? -21.409 -15.257 35.869 1.00 94.06 216 ASN A O 1
ATOM 1713 N N . ASP A 1 217 ? -20.904 -13.323 34.843 1.00 94.50 217 ASP A N 1
ATOM 1714 C CA . ASP A 1 217 ? -19.522 -13.240 35.324 1.00 94.50 217 ASP A CA 1
ATOM 1715 C C . ASP A 1 217 ? -19.265 -11.906 36.061 1.00 94.50 217 ASP A C 1
ATOM 1717 O O . ASP A 1 217 ? -19.150 -10.854 35.425 1.00 94.50 217 ASP A O 1
ATOM 1721 N N . PRO A 1 218 ? -19.155 -11.914 37.405 1.00 93.50 218 PRO A N 1
ATOM 1722 C CA . PRO A 1 218 ? -18.959 -10.694 38.184 1.00 93.50 218 PRO A CA 1
ATOM 1723 C C . PRO A 1 218 ? -17.633 -9.978 37.881 1.00 93.50 218 PRO A C 1
ATOM 1725 O O . PRO A 1 218 ? -17.587 -8.753 37.997 1.00 93.50 218 PRO A O 1
ATOM 1728 N N . GLU A 1 219 ? -16.589 -10.698 37.460 1.00 94.88 219 GLU A N 1
ATOM 1729 C CA . GLU A 1 219 ? -15.297 -10.106 37.099 1.00 94.88 219 GLU A CA 1
ATOM 1730 C C . GLU A 1 219 ? -15.417 -9.304 35.793 1.00 94.88 219 GLU A C 1
ATOM 1732 O O . GLU A 1 219 ? -14.907 -8.186 35.680 1.00 94.88 219 GLU A O 1
ATOM 1737 N N . LEU A 1 220 ? -16.166 -9.827 34.813 1.00 92.50 220 LEU A N 1
ATOM 1738 C CA . LEU A 1 220 ? -16.451 -9.106 33.567 1.00 92.50 220 LEU A CA 1
ATOM 1739 C C . LEU A 1 220 ? -17.317 -7.864 33.794 1.00 92.50 220 LEU A C 1
ATOM 1741 O O . LEU A 1 220 ? -17.095 -6.848 33.129 1.00 92.50 220 LEU A O 1
ATOM 1745 N N . VAL A 1 221 ? -18.267 -7.912 34.736 1.00 92.19 221 VAL A N 1
ATOM 1746 C CA . VAL A 1 221 ? -19.053 -6.726 35.119 1.00 92.19 221 VAL A CA 1
ATOM 1747 C C . VAL A 1 221 ? -18.134 -5.615 35.620 1.00 92.19 221 VAL A C 1
ATOM 1749 O O . VAL A 1 221 ? -18.248 -4.481 35.156 1.00 92.19 221 VAL A O 1
ATOM 1752 N N . GLU A 1 222 ? -17.194 -5.937 36.511 1.00 94.50 222 GLU A N 1
ATOM 1753 C CA . GLU A 1 222 ? -16.247 -4.959 37.049 1.00 94.50 222 GLU A CA 1
ATOM 1754 C C . GLU A 1 222 ? -15.354 -4.366 35.950 1.00 94.50 222 GLU A C 1
ATOM 1756 O O . GLU A 1 222 ? -15.203 -3.144 35.864 1.00 94.50 222 GLU A O 1
ATOM 1761 N N . LYS A 1 223 ? -14.815 -5.202 35.051 1.00 94.06 223 LYS A N 1
ATOM 1762 C CA . LYS A 1 223 ? -14.003 -4.731 33.915 1.00 94.06 223 LYS A CA 1
ATOM 1763 C C . LYS A 1 223 ? -14.802 -3.822 32.972 1.00 94.06 223 LYS A C 1
ATOM 1765 O O . LYS A 1 223 ? -14.274 -2.810 32.509 1.00 94.06 223 LYS A O 1
ATOM 1770 N N . ILE A 1 224 ? -16.074 -4.130 32.705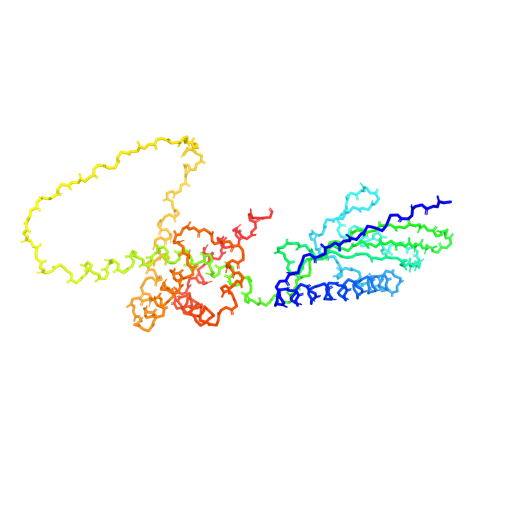 1.00 90.75 224 ILE A N 1
ATOM 1771 C CA . ILE A 1 224 ? -16.940 -3.289 31.861 1.00 90.75 224 ILE A CA 1
ATOM 1772 C C . ILE A 1 224 ? -17.296 -1.968 32.550 1.00 90.75 224 ILE A C 1
ATOM 1774 O O . ILE A 1 224 ? -17.309 -0.925 31.889 1.00 90.75 224 ILE A O 1
ATOM 1778 N N . ASP A 1 225 ? -17.535 -1.970 33.860 1.00 92.12 225 ASP A N 1
ATOM 1779 C CA . ASP A 1 225 ? -17.747 -0.735 34.617 1.00 92.12 225 ASP A CA 1
ATOM 1780 C C . ASP A 1 225 ? -16.480 0.139 34.631 1.00 92.12 225 ASP A C 1
ATOM 1782 O O . ASP A 1 225 ? -16.573 1.346 34.384 1.00 92.12 225 ASP A O 1
ATOM 1786 N N . ARG A 1 226 ? -15.290 -0.459 34.809 1.00 94.94 226 ARG A N 1
ATOM 1787 C CA . ARG A 1 226 ? -13.998 0.245 34.677 1.00 94.94 226 ARG A CA 1
ATOM 1788 C C . ARG A 1 226 ? -13.836 0.855 33.283 1.00 94.94 226 ARG A C 1
ATOM 1790 O O . ARG A 1 226 ? -13.479 2.026 33.168 1.00 94.94 226 ARG A O 1
ATOM 1797 N N . LEU A 1 227 ? -14.177 0.111 32.229 1.00 92.88 227 LEU A N 1
ATOM 1798 C CA . LEU A 1 227 ? -14.167 0.611 30.853 1.00 92.88 227 LEU A CA 1
ATOM 1799 C C . LEU A 1 227 ? -15.118 1.792 30.648 1.00 92.88 227 LEU A C 1
ATOM 1801 O O . LEU A 1 227 ? -14.735 2.765 29.999 1.00 92.88 227 LEU A O 1
ATOM 1805 N N . ARG A 1 228 ? -16.331 1.749 31.211 1.00 90.56 228 ARG A N 1
ATOM 1806 C CA . ARG A 1 228 ? -17.273 2.874 31.130 1.00 90.56 228 ARG A CA 1
ATOM 1807 C C . ARG A 1 228 ? -16.668 4.137 31.743 1.00 90.56 228 ARG A C 1
ATOM 1809 O O . ARG A 1 228 ? -16.643 5.174 31.082 1.00 90.56 228 ARG A O 1
ATOM 1816 N N . VAL A 1 229 ? -16.152 4.036 32.969 1.00 94.38 229 VAL A N 1
ATOM 1817 C CA . VAL A 1 229 ? -15.530 5.163 33.687 1.00 94.38 229 VAL A CA 1
ATOM 1818 C C . VAL A 1 229 ? -14.321 5.700 32.919 1.00 94.38 229 VAL A C 1
ATOM 1820 O O . VAL A 1 229 ? -14.162 6.914 32.778 1.00 94.38 229 VAL A O 1
ATOM 1823 N N . PHE A 1 230 ? -13.500 4.810 32.360 1.00 94.06 230 PHE A N 1
ATOM 1824 C CA . PHE A 1 230 ? -12.376 5.182 31.508 1.00 94.06 230 PHE A CA 1
ATOM 1825 C C . PHE A 1 230 ? -12.840 5.970 30.270 1.00 94.06 230 PHE A C 1
ATOM 1827 O O . PHE A 1 230 ? -12.330 7.055 29.982 1.00 94.06 230 PHE A O 1
ATOM 1834 N N . CYS A 1 231 ? -13.859 5.488 29.558 1.00 90.19 231 CYS A N 1
ATOM 1835 C CA . CYS A 1 231 ? -14.405 6.180 28.392 1.00 90.19 231 CYS A CA 1
ATOM 1836 C C . CYS A 1 231 ? -14.971 7.569 28.741 1.00 90.19 231 CYS A C 1
ATOM 1838 O O . CYS A 1 231 ? -14.702 8.533 28.019 1.00 90.19 231 CYS A O 1
ATOM 1840 N N . GLU A 1 232 ? -15.683 7.698 29.863 1.00 89.62 232 GLU A N 1
ATOM 1841 C CA . GLU A 1 232 ? -16.196 8.980 30.365 1.00 89.62 232 GLU A CA 1
ATOM 1842 C C . GLU A 1 232 ? -15.061 9.962 30.689 1.00 89.62 232 GLU A C 1
ATOM 1844 O O . G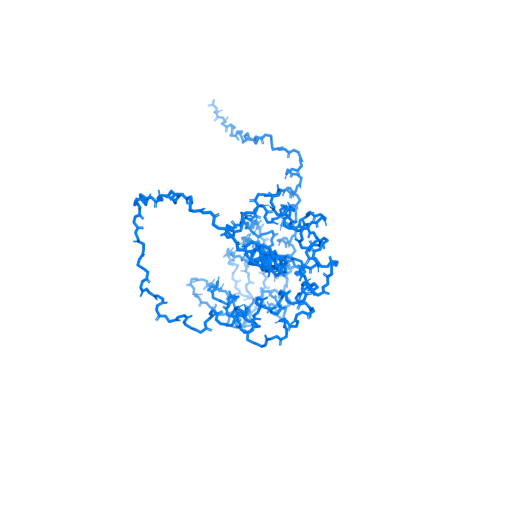LU A 1 232 ? -15.094 11.113 30.243 1.00 89.62 232 GLU A O 1
ATOM 1849 N N . LYS A 1 233 ? -14.010 9.491 31.374 1.00 93.69 233 LYS A N 1
ATOM 1850 C CA . LYS A 1 233 ? -12.802 10.268 31.698 1.00 93.69 233 LYS A CA 1
ATOM 1851 C C . LYS A 1 233 ? -12.101 10.807 30.446 1.00 93.69 233 LYS A C 1
ATOM 1853 O O . LYS A 1 233 ? -11.582 11.921 30.464 1.00 93.69 233 LYS A O 1
ATOM 1858 N N . HIS A 1 234 ? -12.123 10.052 29.348 1.00 91.88 234 HIS A N 1
ATOM 1859 C CA . HIS A 1 234 ? -11.546 10.456 28.061 1.00 91.88 234 HIS A CA 1
ATOM 1860 C C . HIS A 1 234 ? -12.522 11.210 27.138 1.00 91.88 234 HIS A C 1
ATOM 1862 O O . HIS A 1 234 ? -12.188 11.490 25.983 1.00 91.88 234 HIS A O 1
ATOM 1868 N N . GLY A 1 235 ? -13.712 11.578 27.628 1.00 89.25 235 GLY A N 1
ATOM 1869 C CA . GLY A 1 235 ? -14.692 12.369 26.880 1.00 89.25 235 GLY A CA 1
ATOM 1870 C C . GLY A 1 235 ? -15.393 11.603 25.754 1.00 89.25 235 GLY A C 1
ATOM 1871 O O . GLY A 1 235 ? -15.953 12.219 24.842 1.00 89.25 235 GLY A O 1
ATOM 1872 N N . LEU A 1 236 ? -15.372 10.269 25.793 1.00 91.12 236 LEU A N 1
ATOM 1873 C CA . LEU A 1 236 ? -16.074 9.424 24.833 1.00 91.12 236 LEU A CA 1
ATOM 1874 C C . LEU A 1 236 ? -17.554 9.364 25.203 1.00 91.12 236 LEU A C 1
ATOM 1876 O O . LEU A 1 236 ? -17.962 8.660 26.123 1.00 91.12 236 LEU A O 1
ATOM 1880 N N . LYS A 1 237 ? -18.376 10.111 24.467 1.00 85.81 237 LYS A N 1
ATOM 1881 C CA . LYS A 1 237 ? -19.829 10.081 24.643 1.00 85.81 237 LYS A CA 1
ATOM 1882 C C . LYS A 1 237 ? -20.439 8.936 23.824 1.00 85.81 237 LYS A C 1
ATOM 1884 O O . LYS A 1 237 ? -20.109 8.813 22.639 1.00 85.81 237 LYS A O 1
ATOM 1889 N N . PRO A 1 238 ? -21.361 8.133 24.389 1.00 80.44 238 PRO A N 1
ATOM 1890 C CA . PRO A 1 238 ? -22.075 7.108 23.634 1.00 80.44 238 PRO A CA 1
ATOM 1891 C C . PRO A 1 238 ? -22.725 7.692 22.374 1.00 80.44 238 PRO A C 1
ATOM 1893 O O . PRO A 1 238 ? -23.435 8.692 22.426 1.00 80.44 238 PRO A O 1
ATOM 1896 N N . GLY A 1 239 ? -22.462 7.080 21.218 1.00 76.38 239 GLY A N 1
ATOM 1897 C CA . GLY A 1 239 ? -23.012 7.521 19.928 1.00 76.38 239 GLY A CA 1
ATOM 1898 C C . GLY A 1 239 ? -22.309 8.669 19.230 1.00 76.38 239 GLY A C 1
ATOM 1899 O O . GLY A 1 239 ? -22.641 8.934 18.078 1.00 76.38 239 GLY A O 1
ATOM 1900 N N . VAL A 1 240 ? -21.292 9.266 19.844 1.00 82.62 240 VAL A N 1
ATOM 1901 C CA . VAL A 1 240 ? -20.415 10.216 19.163 1.00 82.62 240 VAL A CA 1
ATOM 1902 C C . VAL A 1 240 ? -19.177 9.473 18.678 1.00 82.62 240 VAL A C 1
ATOM 1904 O O . VAL A 1 240 ? -18.501 8.802 19.455 1.00 82.62 240 VAL A O 1
ATOM 1907 N N . LYS A 1 241 ? -18.865 9.576 17.382 1.00 81.06 241 LYS A N 1
ATOM 1908 C CA . LYS A 1 241 ? -17.632 9.002 16.836 1.00 81.06 241 LYS A CA 1
ATOM 1909 C C . LYS A 1 241 ? -16.435 9.826 17.340 1.00 81.06 241 LYS A C 1
ATOM 1911 O O . LYS A 1 241 ? -16.383 11.020 17.043 1.00 81.06 241 LYS A O 1
ATOM 1916 N N . PRO A 1 242 ? -15.475 9.235 18.072 1.00 83.00 242 PRO A N 1
ATOM 1917 C CA . PRO A 1 242 ? -14.285 9.959 18.510 1.00 83.00 242 PRO A CA 1
ATOM 1918 C C . PRO A 1 242 ? -13.425 10.405 17.325 1.00 83.00 242 PRO A C 1
ATOM 1920 O O . PRO A 1 242 ? -13.414 9.772 16.264 1.00 83.00 242 PRO 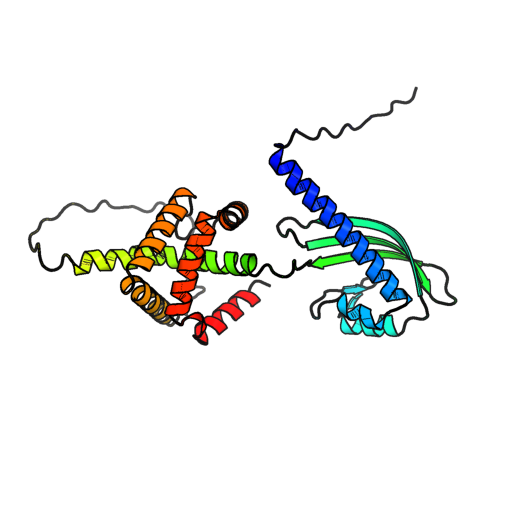A O 1
ATOM 1923 N N . SER A 1 243 ? -12.676 11.495 17.511 1.00 82.25 243 SER A N 1
ATOM 1924 C CA . SER A 1 243 ? -11.731 11.955 16.494 1.00 82.25 243 SER A CA 1
ATOM 1925 C C . SER A 1 243 ? -10.585 10.944 16.321 1.00 82.25 243 SER A C 1
ATOM 1927 O O . SER A 1 243 ? -10.211 10.270 17.287 1.00 82.25 243 SER A O 1
ATOM 1929 N N . PRO A 1 244 ? -9.972 10.845 15.126 1.00 79.44 244 PRO A N 1
ATOM 1930 C CA . PRO A 1 244 ? -8.841 9.941 14.897 1.00 79.44 244 PRO A CA 1
ATOM 1931 C C . PRO A 1 244 ? -7.677 10.149 15.878 1.00 79.44 244 PRO A C 1
ATOM 1933 O O . PRO A 1 244 ? -7.022 9.193 16.280 1.00 79.44 244 PRO A O 1
ATOM 1936 N N . LEU A 1 245 ? -7.445 11.389 16.320 1.00 76.94 245 LEU A N 1
ATOM 1937 C CA . LEU A 1 245 ? -6.407 11.702 17.300 1.00 76.94 245 LEU A CA 1
ATOM 1938 C C . LEU A 1 245 ? -6.724 11.111 18.682 1.00 76.94 245 LEU A C 1
ATOM 1940 O O . LEU A 1 245 ? -5.835 10.575 19.339 1.00 76.94 245 LEU A O 1
ATOM 1944 N N . VAL A 1 246 ? -7.984 11.195 19.125 1.00 85.69 246 VAL A N 1
ATOM 1945 C CA . VAL A 1 246 ? -8.426 10.580 20.386 1.00 85.69 246 VAL A CA 1
ATOM 1946 C C . VAL A 1 246 ? -8.269 9.066 20.299 1.00 85.69 246 VAL A C 1
ATOM 1948 O O . VAL A 1 246 ? -7.695 8.466 21.198 1.00 85.69 246 VAL A O 1
ATOM 1951 N N . MET A 1 247 ? -8.660 8.465 19.175 1.00 83.56 247 MET A N 1
ATOM 1952 C CA . MET A 1 247 ? -8.488 7.030 18.921 1.00 83.56 247 MET A CA 1
ATOM 1953 C C . MET A 1 247 ? -7.027 6.581 19.028 1.00 83.56 247 MET A C 1
ATOM 1955 O O . MET A 1 247 ? -6.735 5.584 19.681 1.00 83.56 247 MET A O 1
ATOM 1959 N N . LEU A 1 248 ? -6.101 7.338 18.433 1.00 78.75 248 LEU A N 1
ATOM 1960 C CA . LEU A 1 248 ? -4.666 7.049 18.505 1.00 78.75 248 LEU A CA 1
ATOM 1961 C C . LEU A 1 248 ? -4.106 7.181 19.925 1.00 78.75 248 LEU A C 1
ATOM 1963 O O . LEU A 1 248 ? -3.217 6.418 20.295 1.00 78.75 248 LEU A O 1
ATOM 1967 N N . LYS A 1 249 ? -4.611 8.134 20.718 1.00 86.31 249 LYS A N 1
ATOM 1968 C CA . LYS A 1 249 ? -4.221 8.279 22.127 1.00 86.31 249 LYS A CA 1
ATOM 1969 C C . LYS A 1 249 ? -4.706 7.094 22.958 1.00 86.31 249 LYS A C 1
ATOM 1971 O O . LYS A 1 249 ? -3.909 6.520 23.687 1.00 86.31 249 LYS A O 1
ATOM 1976 N N . LEU A 1 250 ? -5.966 6.696 22.786 1.00 90.56 250 LEU A N 1
ATOM 1977 C CA . LEU A 1 250 ? -6.557 5.553 23.487 1.00 90.56 250 LEU A CA 1
ATOM 1978 C C . LEU A 1 250 ? -5.835 4.247 23.160 1.00 90.56 250 LEU A C 1
ATOM 1980 O O . LEU A 1 250 ? -5.519 3.482 24.058 1.00 90.56 250 LEU A O 1
ATOM 1984 N N . ALA A 1 251 ? -5.496 4.018 21.889 1.00 84.69 251 ALA A N 1
ATOM 1985 C CA . ALA A 1 251 ? -4.789 2.809 21.466 1.00 84.69 251 ALA A CA 1
ATOM 1986 C C . ALA A 1 251 ? -3.378 2.662 22.072 1.00 84.69 251 ALA A C 1
ATOM 1988 O O . ALA A 1 251 ? -2.803 1.578 22.007 1.00 84.69 251 ALA A O 1
ATOM 1989 N N . ARG A 1 252 ? -2.806 3.740 22.627 1.00 86.62 252 ARG A N 1
ATOM 1990 C CA . ARG A 1 252 ? -1.505 3.741 23.313 1.00 86.62 252 ARG A CA 1
ATOM 1991 C C . ARG A 1 252 ? -1.629 3.715 24.837 1.00 86.62 252 ARG A C 1
ATOM 1993 O O . ARG A 1 252 ? -0.605 3.622 25.508 1.00 86.62 252 ARG A O 1
ATOM 2000 N N . ASP A 1 253 ? -2.838 3.843 25.375 1.00 91.94 253 ASP A N 1
ATOM 2001 C CA . ASP A 1 253 ? -3.069 3.873 26.813 1.00 91.94 253 ASP A CA 1
ATOM 2002 C C . ASP A 1 253 ? -3.042 2.437 27.378 1.00 91.94 253 ASP A C 1
ATOM 2004 O O . ASP A 1 253 ? -3.803 1.587 26.902 1.00 91.94 253 ASP A O 1
ATOM 2008 N N . PRO A 1 254 ? -2.171 2.125 28.356 1.00 92.88 254 PRO A N 1
ATOM 2009 C CA . PRO A 1 254 ? -2.064 0.775 28.905 1.00 92.88 254 PRO A CA 1
ATOM 2010 C C . PRO A 1 254 ? -3.349 0.319 29.609 1.00 92.88 254 PRO A C 1
ATOM 2012 O O . PRO A 1 254 ? -3.698 -0.857 29.511 1.00 92.88 254 PRO A O 1
ATOM 2015 N N . GLU A 1 255 ? -4.081 1.237 30.251 1.00 94.06 255 GLU A N 1
ATOM 2016 C CA . GLU A 1 255 ? -5.360 0.939 30.904 1.00 94.06 255 GLU A CA 1
ATOM 2017 C C . GLU A 1 255 ? -6.405 0.563 29.848 1.00 94.06 255 GLU A C 1
ATOM 2019 O O . GLU A 1 255 ? -7.125 -0.425 29.994 1.00 94.06 255 GLU A O 1
ATOM 2024 N N . PHE A 1 256 ? -6.431 1.282 28.720 1.00 93.75 256 PHE A N 1
ATOM 2025 C CA . PHE A 1 256 ? -7.302 0.920 27.606 1.00 93.75 256 PHE A CA 1
ATOM 2026 C C . PHE A 1 256 ? -6.957 -0.455 27.029 1.00 93.75 256 PHE A C 1
ATOM 2028 O O . PHE A 1 256 ? -7.869 -1.218 26.725 1.00 93.75 256 PHE A O 1
ATOM 2035 N N . ILE A 1 257 ? -5.671 -0.794 26.885 1.00 88.62 257 ILE A N 1
ATOM 2036 C CA . ILE A 1 257 ? -5.241 -2.100 26.360 1.00 88.62 257 ILE A CA 1
ATOM 2037 C C . ILE A 1 257 ? -5.727 -3.235 27.270 1.00 88.62 257 ILE A C 1
ATOM 2039 O O . ILE A 1 257 ? -6.314 -4.188 26.755 1.00 88.62 257 ILE A O 1
ATOM 2043 N N . GLU A 1 258 ? -5.554 -3.119 28.589 1.00 91.69 258 GLU A N 1
ATOM 2044 C CA . GLU A 1 258 ? -6.075 -4.083 29.574 1.00 91.69 258 GLU A CA 1
ATOM 2045 C C . GLU A 1 258 ? -7.599 -4.222 29.447 1.00 91.69 258 GLU A C 1
ATOM 2047 O O . GLU A 1 258 ? -8.123 -5.317 29.245 1.00 91.69 258 GLU A O 1
ATOM 2052 N N . LEU A 1 259 ? -8.322 -3.101 29.470 1.00 91.62 259 LEU A N 1
ATOM 2053 C CA . LEU A 1 259 ? -9.783 -3.104 29.403 1.00 91.62 259 LEU A CA 1
ATOM 2054 C C . LEU A 1 259 ? -10.298 -3.652 28.069 1.00 91.62 259 LEU A C 1
ATOM 2056 O O . LEU A 1 259 ? -11.315 -4.340 28.032 1.00 91.62 259 LEU A O 1
ATOM 2060 N N . SER A 1 260 ? -9.573 -3.411 26.976 1.00 89.38 260 SER A N 1
ATOM 2061 C CA . SER A 1 260 ? -9.903 -3.909 25.641 1.00 89.38 260 SER A CA 1
ATOM 2062 C C . SER A 1 260 ? -9.911 -5.443 25.560 1.00 89.38 260 SER A C 1
ATOM 2064 O O . SER A 1 260 ? -10.690 -6.019 24.792 1.00 89.38 260 SER A O 1
ATOM 2066 N N . GLN A 1 261 ? -9.107 -6.111 26.398 1.00 90.62 261 GLN A N 1
ATOM 2067 C CA . GLN A 1 261 ? -9.099 -7.569 26.515 1.00 90.62 261 GLN A CA 1
ATOM 2068 C C . GLN A 1 261 ? -10.402 -8.089 27.126 1.00 90.62 261 GLN A C 1
ATOM 2070 O O . GLN A 1 261 ? -10.890 -9.126 26.689 1.00 90.62 261 GLN A O 1
ATOM 2075 N N . ALA A 1 262 ? -11.024 -7.342 28.043 1.00 89.94 262 ALA A N 1
ATOM 2076 C CA . ALA A 1 262 ? -12.311 -7.720 28.628 1.00 89.94 262 ALA A CA 1
ATOM 2077 C C . ALA A 1 262 ? -13.428 -7.758 27.577 1.00 89.94 262 ALA A C 1
ATOM 2079 O O . ALA A 1 262 ? -14.244 -8.675 27.557 1.00 89.94 262 ALA A O 1
ATOM 2080 N N . ILE A 1 263 ? -13.448 -6.797 26.646 1.00 89.06 263 ILE A N 1
ATOM 2081 C CA . ILE A 1 263 ? -14.406 -6.836 25.531 1.00 89.06 263 ILE A CA 1
ATOM 2082 C C . ILE A 1 263 ? -14.142 -8.060 24.666 1.00 89.06 263 ILE A C 1
ATOM 2084 O O . ILE A 1 263 ? -15.079 -8.778 24.333 1.00 89.06 263 ILE A O 1
ATOM 2088 N N . ARG A 1 264 ? -12.878 -8.325 24.322 1.00 88.69 264 ARG A N 1
ATOM 2089 C CA . ARG A 1 264 ? -12.516 -9.511 23.541 1.00 88.69 264 ARG A CA 1
ATOM 2090 C C . ARG A 1 264 ? -12.992 -10.798 24.220 1.00 88.69 264 ARG A C 1
ATOM 2092 O O . ARG A 1 264 ? -13.579 -11.641 23.553 1.00 88.69 264 ARG A O 1
ATOM 2099 N N . GLU A 1 265 ? -12.822 -10.902 25.530 1.00 91.88 265 GLU A N 1
ATOM 2100 C CA . GLU A 1 265 ? -13.300 -12.027 26.331 1.00 91.88 265 GLU A CA 1
ATOM 2101 C C . GLU A 1 265 ? -14.831 -12.181 26.267 1.00 91.88 265 GLU A C 1
ATOM 2103 O O . GLU A 1 265 ? -15.332 -13.291 26.096 1.00 91.88 265 GLU A O 1
ATOM 2108 N N . VAL A 1 266 ? -15.590 -11.079 26.300 1.00 90.06 266 VAL A N 1
ATOM 2109 C CA . VAL A 1 266 ? -17.051 -11.104 26.087 1.00 90.06 266 VAL A CA 1
ATOM 2110 C C . VAL A 1 266 ? -17.407 -11.608 24.684 1.00 90.06 266 VAL A C 1
ATOM 2112 O O . VAL A 1 266 ? -18.335 -12.406 24.530 1.00 90.06 266 VAL A O 1
ATOM 2115 N N . PHE A 1 267 ? -16.673 -11.188 23.650 1.00 88.19 267 PHE A N 1
ATOM 2116 C CA . PHE A 1 267 ? -16.875 -11.678 22.278 1.00 88.19 267 PHE A CA 1
ATOM 2117 C C . PHE A 1 267 ? -16.590 -13.174 22.147 1.00 88.19 267 PHE A C 1
ATOM 2119 O O . PHE A 1 267 ? -17.383 -13.899 21.542 1.00 88.19 267 PHE A O 1
ATOM 2126 N N . GLU A 1 268 ? -15.503 -13.637 22.758 1.00 91.31 268 GLU A N 1
ATOM 2127 C CA . GLU A 1 268 ? -15.099 -15.038 22.722 1.00 91.31 268 GLU A CA 1
ATOM 2128 C C . GLU A 1 268 ? -16.108 -15.922 23.462 1.00 91.31 268 GLU A C 1
ATOM 2130 O O . GLU A 1 268 ? -16.599 -16.905 22.902 1.00 91.31 268 GLU A O 1
ATOM 2135 N N . ARG A 1 269 ? -16.512 -15.521 24.672 1.00 91.88 269 ARG A N 1
ATOM 2136 C CA . ARG A 1 269 ? -17.476 -16.268 25.493 1.00 91.88 269 ARG A CA 1
ATOM 2137 C C . ARG A 1 269 ? -18.905 -16.231 24.948 1.00 91.88 269 ARG A C 1
ATOM 2139 O O . ARG A 1 269 ? -19.656 -17.179 25.152 1.00 91.88 269 ARG A O 1
ATOM 2146 N N . SER A 1 270 ? -19.295 -15.168 24.243 1.00 90.56 270 SER A N 1
ATOM 2147 C CA . SER A 1 270 ? -20.619 -15.085 23.601 1.00 90.56 270 SER A CA 1
ATOM 2148 C C . SER A 1 270 ? -20.729 -15.910 22.318 1.00 90.56 270 SER A C 1
ATOM 2150 O O . SER A 1 270 ? -21.837 -16.127 21.824 1.00 90.56 270 SER A O 1
ATOM 2152 N N . GLY A 1 271 ? -19.599 -16.357 21.758 1.00 90.56 271 GLY A N 1
ATOM 2153 C CA . GLY A 1 271 ? -19.554 -17.115 20.508 1.00 90.56 271 GLY A CA 1
ATOM 2154 C C . GLY A 1 271 ? -19.955 -16.306 19.270 1.00 90.56 271 GLY A C 1
ATOM 2155 O O . GLY A 1 271 ? -20.094 -16.875 18.191 1.00 90.56 271 GLY A O 1
ATOM 2156 N N . ILE A 1 272 ? -20.125 -14.986 19.393 1.00 86.50 272 ILE A N 1
ATOM 2157 C CA . ILE A 1 272 ? -20.647 -14.118 18.321 1.00 86.50 272 ILE A CA 1
ATOM 2158 C C . ILE A 1 272 ? -19.667 -14.014 17.151 1.00 86.50 272 ILE A C 1
ATOM 2160 O O . ILE A 1 272 ? -20.073 -13.869 16.003 1.00 86.50 272 ILE A O 1
ATOM 2164 N N . GLN A 1 273 ? -18.372 -14.166 17.418 1.00 83.81 273 GLN A N 1
ATOM 2165 C CA . GLN A 1 273 ? -17.338 -14.248 16.382 1.00 83.81 273 GLN A CA 1
ATOM 2166 C C . GLN A 1 273 ? -17.488 -15.452 15.440 1.00 83.81 273 GLN A C 1
ATOM 2168 O O . GLN A 1 273 ? -16.990 -15.402 14.320 1.00 83.81 273 GLN A O 1
ATOM 2173 N N . ASN A 1 274 ? -18.180 -16.507 15.880 1.00 86.81 274 ASN A N 1
ATOM 2174 C CA . ASN A 1 274 ? -18.459 -17.696 15.078 1.00 86.81 274 ASN A CA 1
ATOM 2175 C C . ASN A 1 274 ? -19.855 -17.646 14.441 1.00 86.81 274 ASN A C 1
ATOM 2177 O O . ASN A 1 274 ? -20.246 -18.592 13.761 1.00 86.81 274 ASN A O 1
ATOM 2181 N N . ASP A 1 275 ? -20.623 -16.578 14.676 1.00 84.81 275 ASP A N 1
ATOM 2182 C CA . ASP A 1 275 ? -21.940 -16.412 14.076 1.00 84.81 275 ASP A CA 1
ATOM 2183 C C . ASP A 1 275 ? -21.770 -16.036 12.589 1.00 84.81 275 ASP A C 1
ATOM 2185 O O . ASP A 1 275 ? -21.264 -14.946 12.285 1.00 84.81 275 ASP A O 1
ATOM 2189 N N . PRO A 1 276 ? -22.162 -16.914 11.644 1.00 81.69 276 PRO A N 1
ATOM 2190 C CA . PRO A 1 276 ? -21.932 -16.693 10.219 1.00 81.69 276 PRO A CA 1
ATOM 2191 C C . PRO A 1 276 ? -22.625 -15.424 9.709 1.00 81.69 276 PRO A C 1
ATOM 2193 O O . PRO A 1 276 ? -22.130 -14.779 8.782 1.00 81.69 276 PRO A O 1
ATOM 2196 N N . GLU A 1 277 ? -23.736 -15.012 10.329 1.00 80.69 277 GLU A N 1
ATOM 2197 C CA . GLU A 1 277 ? -24.425 -13.782 9.943 1.00 80.69 277 GLU A CA 1
ATOM 2198 C C . GLU A 1 277 ? -23.656 -12.533 10.385 1.00 80.69 277 GLU A C 1
ATOM 2200 O O . GLU A 1 277 ? -23.583 -11.549 9.638 1.00 80.69 277 GLU A O 1
ATOM 2205 N N . TYR A 1 278 ? -23.060 -12.567 11.581 1.00 78.56 278 TYR A N 1
ATOM 2206 C CA . TYR A 1 278 ? -22.227 -11.474 12.079 1.00 78.56 278 TYR A CA 1
ATOM 2207 C C . TYR A 1 278 ? -20.977 -11.304 11.208 1.00 78.56 278 TYR A C 1
ATOM 2209 O O . TYR A 1 278 ? -20.677 -10.187 10.779 1.00 78.56 278 TYR A O 1
ATOM 2217 N N . VAL A 1 279 ? -20.309 -12.409 10.864 1.00 77.69 279 VAL A N 1
ATOM 2218 C CA . VAL A 1 279 ? -19.141 -12.413 9.968 1.00 77.69 279 VAL A CA 1
ATOM 2219 C C . VAL A 1 279 ? -19.502 -11.822 8.600 1.00 77.69 279 VAL A C 1
ATOM 2221 O O . VAL A 1 279 ? -18.881 -10.845 8.176 1.00 77.69 279 VAL A O 1
ATOM 2224 N N . ALA A 1 280 ? -20.580 -12.296 7.967 1.00 79.50 280 ALA A N 1
ATOM 2225 C CA . ALA A 1 280 ? -21.026 -11.797 6.662 1.00 79.50 280 ALA A CA 1
ATOM 2226 C C . ALA A 1 280 ? -21.393 -10.297 6.672 1.00 79.50 280 ALA A C 1
ATOM 2228 O O . ALA A 1 280 ? -21.276 -9.597 5.659 1.00 79.50 280 ALA A O 1
ATOM 2229 N N . LYS A 1 281 ? -21.867 -9.768 7.808 1.00 77.56 281 LYS A N 1
ATOM 2230 C CA . LYS A 1 281 ? -22.138 -8.330 7.973 1.00 77.56 281 LYS A CA 1
ATOM 2231 C C . LYS A 1 281 ? -20.849 -7.522 8.118 1.00 77.56 281 LYS A C 1
ATOM 2233 O O . LYS A 1 281 ? -20.734 -6.442 7.533 1.00 77.56 281 LYS A O 1
ATOM 2238 N N . MET A 1 282 ? -19.889 -8.031 8.885 1.00 72.56 282 MET A N 1
ATOM 2239 C CA . MET A 1 282 ? -18.586 -7.390 9.062 1.00 72.56 282 MET A CA 1
ATOM 2240 C C . MET A 1 282 ? -17.819 -7.321 7.742 1.00 72.56 282 MET A C 1
ATOM 2242 O O . MET A 1 282 ? -17.251 -6.276 7.419 1.00 72.56 282 MET A O 1
ATOM 2246 N N . GLU A 1 283 ? -17.893 -8.374 6.931 1.00 72.56 283 GLU A N 1
ATOM 2247 C CA . GLU A 1 283 ? -17.350 -8.387 5.573 1.00 72.56 283 GLU A CA 1
ATOM 2248 C C . GLU A 1 283 ? -18.017 -7.318 4.700 1.00 72.56 283 GLU A C 1
ATOM 2250 O O . GLU A 1 283 ? -17.327 -6.434 4.189 1.00 72.56 283 GLU A O 1
ATOM 2255 N N . ARG A 1 284 ? -19.357 -7.289 4.616 1.00 74.88 284 ARG A N 1
ATOM 2256 C CA . ARG A 1 284 ? -20.093 -6.265 3.843 1.00 74.88 284 ARG A CA 1
ATOM 2257 C C . ARG A 1 284 ? -19.715 -4.830 4.222 1.00 74.88 284 ARG A C 1
ATOM 2259 O O . ARG A 1 284 ? -19.467 -4.006 3.343 1.00 74.88 284 ARG A O 1
ATOM 2266 N N . ASN A 1 285 ? -19.608 -4.531 5.515 1.00 64.00 285 ASN A N 1
ATOM 2267 C CA . ASN A 1 285 ? -19.228 -3.196 5.993 1.00 64.00 285 ASN A CA 1
ATOM 2268 C C . ASN A 1 285 ? -17.763 -2.834 5.698 1.00 64.00 285 ASN A C 1
ATOM 2270 O O . ASN A 1 285 ? -17.435 -1.650 5.588 1.00 64.00 285 ASN A O 1
ATOM 2274 N N . SER A 1 286 ? -16.890 -3.835 5.570 1.00 56.28 286 SER A N 1
ATOM 2275 C CA . SER A 1 286 ? -15.480 -3.653 5.208 1.00 56.28 286 SER A CA 1
ATOM 2276 C C . SER A 1 286 ? -15.308 -3.337 3.719 1.00 56.28 286 SER A C 1
ATOM 2278 O O . SER A 1 286 ? -14.392 -2.598 3.353 1.00 56.28 286 SER A O 1
ATOM 2280 N N . PHE A 1 287 ? -16.204 -3.853 2.869 1.00 46.44 287 PHE A N 1
ATOM 2281 C CA . PHE A 1 287 ? -16.202 -3.608 1.423 1.00 46.44 287 PHE A CA 1
ATOM 2282 C C . PHE A 1 287 ? -16.995 -2.360 1.010 1.00 46.44 287 PHE A C 1
ATOM 2284 O O . PHE A 1 287 ? -16.576 -1.668 0.093 1.00 46.44 287 PHE A O 1
ATOM 2291 N N . SER A 1 288 ? -18.074 -2.008 1.717 1.00 39.72 288 SER A N 1
ATOM 2292 C CA . SER A 1 288 ? -18.924 -0.844 1.397 1.00 39.72 288 SER A CA 1
ATOM 2293 C C . SER A 1 288 ? -18.252 0.526 1.600 1.00 39.72 288 SER A C 1
ATOM 2295 O O . SER A 1 288 ? -18.823 1.541 1.208 1.00 39.72 288 SER A O 1
ATOM 2297 N N . LYS A 1 289 ? -17.082 0.591 2.247 1.00 44.00 289 LYS A N 1
ATOM 2298 C CA . LYS A 1 289 ? -16.327 1.841 2.468 1.00 44.00 289 LYS A CA 1
ATOM 2299 C C . LYS A 1 289 ? -15.156 2.034 1.497 1.00 44.00 289 LYS A C 1
ATOM 2301 O O . LYS A 1 289 ? -14.304 2.881 1.765 1.00 44.00 289 LYS A O 1
ATOM 2306 N N . ARG A 1 290 ? -15.084 1.235 0.431 1.00 37.69 290 ARG A N 1
ATOM 2307 C CA . ARG A 1 290 ? -14.104 1.394 -0.648 1.00 37.69 290 ARG A CA 1
ATOM 2308 C C . ARG A 1 290 ? -14.748 2.018 -1.869 1.00 37.69 290 ARG A C 1
ATOM 2310 O O . ARG A 1 290 ? -15.884 1.610 -2.184 1.00 37.69 290 ARG A O 1
#

pLDDT: mean 72.45, std 24.21, range [24.11, 97.69]

InterPro domains:
  IPR002075 Nuclear transport factor 2 domain [PF02136] (33-120)
  IPR018222 Nuclear transport factor 2, eukaryote [PS50177] (32-149)
  IPR032710 NTF2-like domain superfamily [SSF54427] (23-124)
  IPR045875 Nuclear transport factor 2 [PTHR12612] (28-124)
  IPR059945 YGL041W-A, C-terminal domain [PF28567] (208-281)

Mean predicted aligned error: 18.63 Å

Secondary structure (DSSP, 8-state):
---------------HHHHHHHHHHHHHHHHHHHHHHHHHHHHHHH-GGGGGGGS-TT--EEETTEEE-HHHHHHHHHTSPSEEEEEEEEEEEEPTT-TTEEEEEEEEEEEETTS--EEEEEEEEEE---S--HHHHHHHHHHHHHHHHHHHHHHHHHHHHHTTSTTS--------PPP----------TTS----TTHHHHHHHHHHHHHHHHHT-HHHHHHHHHHHHHHHHTT--TTPPPPHHHHHHHTT-HHHHHHHHHHHHHHHHHTGGG-HHHHHHHHHHHHTT-

Foldseek 3Di:
DDDDDDPDPDDDDDDPVVVVVVVVLVVVQVVVLVVVVVVQQCCLQPNLVCNVVQDDQPDFDADPNRTDGPVVVSVVSVPFARKDWDWDDKDWDDDPPDSFKIWMKTWTWMDHVPDDIDIDIDIDIDRRCPVPPVLPVCLVVLVVVLLVLLVLVVVLVVVVVVVVPPPDDDDDDDDDDDDDDDDDDDDDDPPPPPPCPPVVVVVVVVSVLLSVLCVVDVVLVVLSVLVNVVCVVLVNDRPDDDDVVSSVVLSPDPSSVVSSVSSVVSCVNSCLVVVVVSVVVVVVVVVVVD

Sequence (290 aa):
MSITKEVGLVFGKLPSSSTNVFLQSMEFATQAAQNCVHRYYVCLENGRDKLPEFYRPSSLISWNGRPMQSTDLLSMIASFPPTKAKVEDYDCQSILGSVANLLVMVSGSIRFADKKAHIFSEIILFPYTLPTVPYLAFTTLLISTIMHFLKLVPRMLSQRTASKSLVYFMQRPAIVRPVWRSYATTKPDDNMFGENLGLDDKMQKIEEKMSSVVLNDPELVEKIDRLRVFCEKHGLKPGVKPSPLVMLKLARDPEFIEL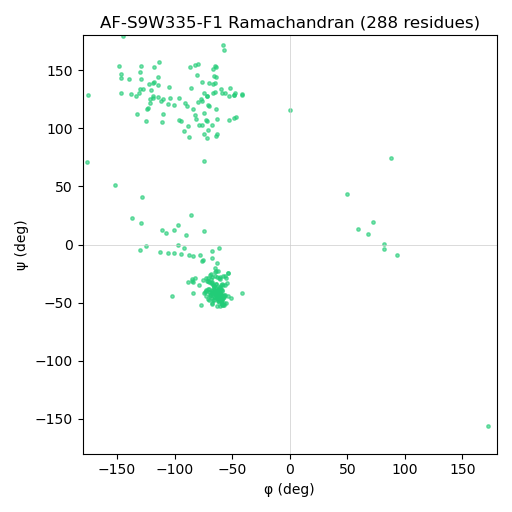SQAIREVFERSGIQNDPEYVAKMERNSFSKR